Protein 3IC6 (pdb70)

Sequence (205 aa):
LKPALPDYLGNIRIILTRTSHPANIGSAARAKTGLHHRLTIVTPNLATPTENPPVFNPDDVQSFALPEESFILASGAADVLHNAEIVATLDEALADTTIACALTSRRRTAPLQTPRDLVPELLQAANRGEKVALVFGNETFGLSIEEVRACNRLTINGNPDYFSLNLAQAVQVVCYEIFSQTDSPTHLQQHAATHEQIKGLAHESV

Organism: Neisseria gonorrhoeae (strain ATCC 700825 / FA 1090) (NCBI:txid242231)

B-factor: mean 39.61, std 8.72, range [13.65, 74.05]

Structure (mmCIF, N/CA/C/O backbone):
data_3IC6
#
_entry.id   3IC6
#
_cell.length_a   73.123
_cell.length_b   73.123
_cell.length_c   193.315
_cell.angle_alpha   90.00
_cell.angle_beta   90.00
_cell.angle_gamma   120.00
#
_symmetry.space_group_name_H-M   'P 65 2 2'
#
loop_
_entity.id
_entity.type
_entity.pdbx_description
1 polymer 'Putative methylase fam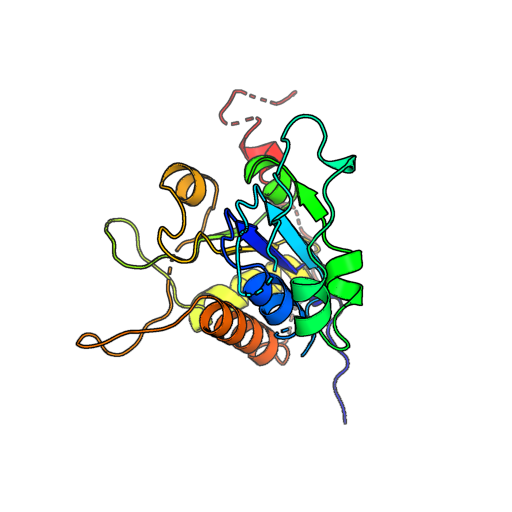ily protein'
2 water water
#
loop_
_atom_site.group_PDB
_atom_site.id
_atom_site.type_symbol
_atom_site.label_atom_id
_atom_site.label_alt_id
_atom_site.label_comp_id
_atom_site.label_asym_id
_atom_site.label_entity_id
_atom_site.label_seq_id
_atom_site.pdbx_PDB_ins_code
_atom_site.Cartn_x
_atom_site.Cartn_y
_atom_site.Cartn_z
_atom_site.occupancy
_atom_site.B_iso_or_equiv
_atom_site.auth_seq_id
_atom_site.auth_comp_id
_atom_site.auth_asym_id
_atom_site.auth_atom_id
_atom_site.pdbx_PDB_model_num
ATOM 1 N N . LEU A 1 7 ? 59.987 15.357 36.475 1.00 50.01 4 LEU A N 1
ATOM 2 C CA . LEU A 1 7 ? 59.852 16.850 36.502 1.00 49.93 4 LEU A CA 1
ATOM 3 C C . LEU A 1 7 ? 58.970 17.335 35.339 1.00 49.96 4 LEU A C 1
ATOM 4 O O . LEU A 1 7 ? 58.561 16.548 34.488 1.00 50.24 4 LEU A O 1
ATOM 9 N N . LYS A 1 8 ? 58.676 18.631 35.324 1.00 49.96 5 LYS A N 1
ATOM 10 C CA . LYS A 1 8 ? 57.713 19.236 34.393 1.00 49.87 5 LYS A CA 1
ATOM 11 C C . LYS A 1 8 ? 58.452 20.095 33.339 1.00 49.23 5 LYS A C 1
ATOM 12 O O . LYS A 1 8 ? 59.282 20.943 33.710 1.00 49.29 5 LYS A O 1
ATOM 18 N N . PRO A 1 9 ? 58.160 19.884 32.028 1.00 48.64 6 PRO A N 1
ATOM 19 C CA . PRO A 1 9 ? 58.912 20.624 30.982 1.00 47.86 6 PRO A CA 1
ATOM 20 C C . PRO A 1 9 ? 58.290 21.988 30.698 1.00 46.91 6 PRO A C 1
ATOM 21 O O . PRO A 1 9 ? 57.063 22.088 30.588 1.00 46.83 6 PRO A O 1
ATOM 25 N N . ALA A 1 10 ? 59.120 23.030 30.618 1.00 46.02 7 ALA A N 1
ATOM 26 C CA . ALA A 1 10 ? 58.654 24.361 30.211 1.00 45.34 7 ALA A CA 1
ATOM 27 C C . ALA A 1 10 ? 58.417 24.325 28.704 1.00 44.90 7 ALA A C 1
ATOM 28 O O . ALA A 1 10 ? 58.949 23.448 28.023 1.00 45.06 7 ALA A O 1
ATOM 30 N N . LEU A 1 11 ? 57.608 25.241 28.179 1.00 44.11 8 LEU A N 1
ATOM 31 C CA . LEU A 1 11 ? 57.513 25.402 26.725 1.00 43.54 8 LEU A CA 1
ATOM 32 C C . LEU A 1 11 ? 58.872 25.824 26.160 1.00 42.50 8 LEU A C 1
ATOM 33 O O . LEU A 1 11 ? 59.463 26.800 26.642 1.00 42.41 8 LEU A O 1
ATOM 38 N N . PRO A 1 12 ? 59.372 25.099 25.140 1.00 41.39 9 PRO A N 1
ATOM 39 C CA . PRO A 1 12 ? 60.589 25.559 24.452 1.00 40.66 9 PRO A CA 1
ATOM 40 C C . PRO A 1 12 ? 60.414 26.972 23.897 1.00 39.95 9 PRO A C 1
ATOM 41 O O . PRO A 1 12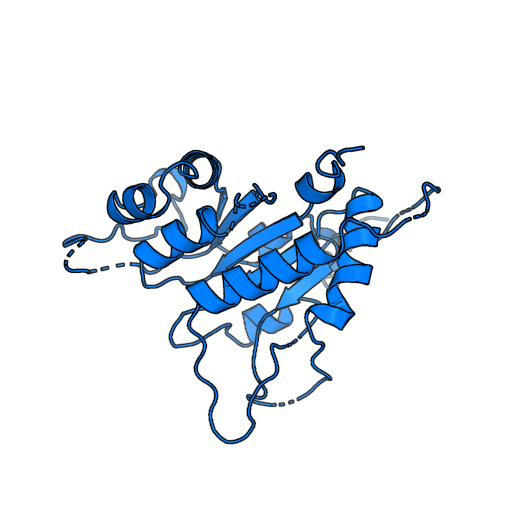 ? 59.348 27.310 23.381 1.00 39.75 9 PRO A O 1
ATOM 45 N N . ASP A 1 13 ? 61.438 27.806 24.022 1.00 39.65 10 ASP A N 1
ATOM 46 C CA . ASP A 1 13 ? 61.370 29.160 23.457 1.00 39.18 10 ASP A CA 1
ATOM 47 C C . ASP A 1 13 ? 61.183 29.119 21.943 1.00 37.59 10 ASP A C 1
ATOM 48 O O . ASP A 1 13 ? 60.484 29.967 21.390 1.00 37.46 10 ASP A O 1
ATOM 53 N N . TYR A 1 14 ? 61.781 28.129 21.277 1.00 35.78 11 TYR A N 1
ATOM 54 C CA . TYR A 1 14 ? 61.696 28.053 19.827 1.00 34.59 11 TYR A CA 1
ATOM 55 C C . TYR A 1 14 ? 60.254 28.108 19.260 1.00 33.98 11 TYR A C 1
ATOM 56 O O . TYR A 1 14 ? 60.055 28.471 18.087 1.00 34.32 11 TYR A O 1
ATOM 65 N N . LEU A 1 15 ? 59.265 27.762 20.087 1.00 32.72 12 LEU A N 1
ATOM 66 C CA . LEU A 1 15 ? 57.863 27.851 19.689 1.00 31.86 12 LEU A CA 1
ATOM 67 C C . LEU A 1 15 ? 57.463 29.256 19.291 1.00 31.61 12 LEU A C 1
ATOM 68 O O . LEU A 1 15 ? 56.583 29.425 18.450 1.00 30.94 12 LEU A O 1
ATOM 73 N N . GLY A 1 16 ? 58.128 30.249 19.888 1.00 31.27 13 GLY A N 1
ATOM 74 C CA . GLY A 1 16 ? 57.915 31.661 19.558 1.00 30.76 13 GLY A CA 1
ATOM 75 C C . GLY A 1 16 ? 58.256 32.015 18.124 1.00 30.47 13 GLY A C 1
ATOM 76 O O . GLY A 1 16 ? 57.880 33.072 17.633 1.00 30.45 13 GLY A O 1
ATOM 77 N N . ASN A 1 17 ? 58.957 31.113 17.449 1.00 30.77 14 ASN A N 1
ATOM 78 C CA . ASN A 1 17 ? 59.346 31.304 16.059 1.00 30.98 14 ASN A CA 1
ATOM 79 C C . ASN A 1 17 ? 58.443 30.578 15.070 1.00 31.06 14 ASN A C 1
ATOM 80 O O . ASN A 1 17 ? 58.730 30.542 13.869 1.00 31.26 14 ASN A O 1
ATOM 85 N N . ILE A 1 18 ? 57.380 29.962 15.552 1.00 31.02 15 ILE A N 1
ATOM 86 C CA . ILE A 1 18 ? 56.509 29.273 14.626 1.00 31.62 15 ILE A CA 1
ATOM 87 C C . ILE A 1 18 ? 55.319 30.153 14.373 1.00 31.71 15 ILE A C 1
ATOM 88 O O . ILE A 1 18 ? 54.753 30.667 15.308 1.00 32.64 15 ILE A O 1
ATOM 93 N N . ARG A 1 19 ? 54.971 30.358 13.106 1.00 32.13 16 ARG A N 1
ATOM 94 C CA . ARG A 1 19 ? 53.808 31.168 12.746 1.00 32.85 16 ARG A CA 1
ATOM 95 C C . ARG A 1 19 ? 52.692 30.341 12.149 1.00 31.52 16 ARG A C 1
ATOM 96 O O . ARG A 1 19 ? 52.918 29.457 11.310 1.00 31.13 16 ARG A O 1
ATOM 104 N N . ILE A 1 20 ? 51.480 30.642 12.583 1.00 30.84 17 ILE A N 1
ATOM 105 C CA . ILE A 1 20 ? 50.308 30.101 11.929 1.00 30.03 17 ILE A CA 1
ATOM 106 C C . ILE A 1 20 ? 49.719 31.183 11.059 1.00 29.95 17 ILE A C 1
ATOM 107 O O . ILE A 1 20 ? 49.488 32.314 11.520 1.00 30.02 17 ILE A O 1
ATOM 112 N N . ILE A 1 21 ? 49.531 30.841 9.788 1.00 29.01 18 ILE A N 1
ATOM 113 C CA . ILE A 1 21 ? 49.050 31.786 8.798 1.00 28.65 18 ILE A CA 1
ATOM 114 C C . ILE A 1 21 ? 47.746 31.328 8.174 1.00 29.05 18 ILE A C 1
ATOM 115 O O . ILE A 1 21 ? 47.675 30.241 7.556 1.00 29.15 18 ILE A O 1
ATOM 120 N N . LEU A 1 22 ? 46.725 32.172 8.335 1.00 29.06 19 LEU A N 1
ATOM 121 C CA . LEU A 1 22 ? 45.395 31.893 7.824 1.00 29.40 19 LEU A CA 1
ATOM 122 C C . LEU A 1 22 ? 45.078 32.863 6.703 1.00 30.90 19 LEU A C 1
ATOM 123 O O . LEU A 1 22 ? 45.153 34.107 6.864 1.00 31.53 19 LEU A O 1
ATOM 128 N N . THR A 1 23 ? 44.668 32.285 5.586 1.00 31.21 20 THR A N 1
ATOM 129 C CA . THR A 1 23 ? 44.618 32.960 4.315 1.00 32.01 20 THR A CA 1
ATOM 130 C C . THR A 1 23 ? 43.211 32.875 3.749 1.00 32.50 20 THR A C 1
ATOM 131 O O . THR A 1 23 ? 42.638 31.773 3.657 1.00 32.41 20 THR A O 1
ATOM 135 N N . ARG A 1 24 ? 42.664 34.033 3.362 1.00 32.59 21 ARG A N 1
ATOM 136 C CA . ARG A 1 24 ? 41.343 34.114 2.715 1.00 33.20 21 ARG A CA 1
ATOM 137 C C . ARG A 1 24 ? 40.234 33.410 3.530 1.00 33.32 21 ARG A C 1
ATOM 138 O O . ARG A 1 24 ? 39.393 32.672 2.982 1.00 32.85 21 ARG A O 1
ATOM 146 N N . THR A 1 25 ? 40.245 33.649 4.838 1.00 33.38 22 THR A N 1
ATOM 147 C CA . THR A 1 25 ? 39.272 33.038 5.735 1.00 34.27 22 THR A CA 1
ATOM 148 C C . THR A 1 25 ? 37.864 33.620 5.561 1.00 34.47 22 THR A C 1
ATOM 149 O O . THR A 1 25 ? 37.693 34.843 5.558 1.00 34.31 22 THR A O 1
ATOM 153 N N . SER A 1 26 ? 36.874 32.731 5.441 1.00 34.54 23 SER A N 1
ATOM 154 C CA . SER A 1 26 ? 35.475 33.119 5.303 1.00 34.75 23 SER A CA 1
ATOM 155 C C . SER A 1 26 ? 34.837 33.285 6.657 1.00 35.19 23 SER A C 1
ATOM 156 O O . SER A 1 26 ? 34.207 34.298 6.902 1.00 36.33 23 SER A O 1
ATOM 159 N N . HIS A 1 27 ? 35.015 32.311 7.547 1.00 35.46 24 HIS A N 1
ATOM 160 C CA . HIS A 1 27 ? 34.282 32.282 8.812 1.00 35.23 24 HIS A CA 1
ATOM 161 C C . HIS A 1 27 ? 35.026 32.894 9.984 1.00 35.35 24 HIS A C 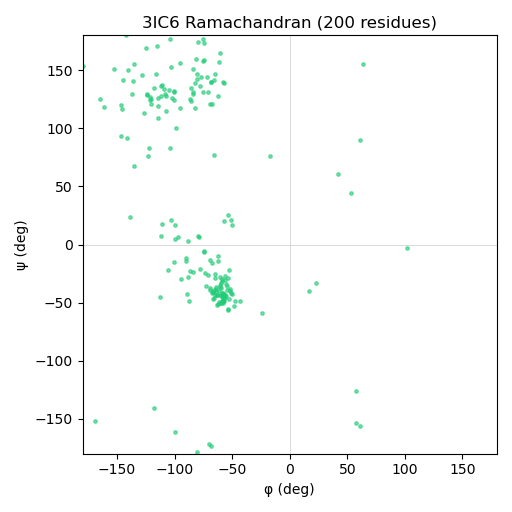1
ATOM 162 O O . HIS A 1 27 ? 36.082 32.395 10.374 1.00 35.80 24 HIS A O 1
ATOM 169 N N . PRO A 1 28 ? 34.472 33.973 10.563 1.00 35.28 25 PRO A N 1
ATOM 170 C CA . PRO A 1 28 ? 35.058 34.660 11.721 1.00 34.97 25 PRO A CA 1
ATOM 171 C C . PRO A 1 28 ? 35.299 33.684 12.879 1.00 35.20 25 PRO A C 1
ATOM 172 O O . PRO A 1 28 ? 36.286 33.837 13.612 1.00 35.63 25 PRO A O 1
ATOM 176 N N . ALA A 1 29 ? 34.402 32.705 13.041 1.00 34.49 26 ALA A N 1
ATOM 177 C CA . ALA A 1 29 ? 34.526 31.697 14.099 1.00 34.30 26 ALA A CA 1
ATOM 178 C C . ALA A 1 29 ? 35.843 30.935 13.989 1.00 33.59 26 ALA A C 1
ATOM 179 O O . ALA A 1 29 ? 36.519 30.707 14.973 1.00 33.64 26 ALA A O 1
ATOM 181 N N . ASN A 1 30 ? 36.211 30.589 12.769 1.00 33.21 27 ASN A N 1
ATOM 182 C CA . ASN A 1 30 ? 37.429 29.860 12.515 1.00 32.89 27 ASN A CA 1
ATOM 183 C C . ASN A 1 30 ? 38.686 30.547 12.974 1.00 32.92 27 ASN A C 1
ATOM 184 O O . ASN A 1 30 ? 39.622 29.902 13.385 1.00 33.31 27 ASN A O 1
ATOM 189 N N . ILE A 1 31 ? 38.704 31.864 12.918 1.00 33.21 28 ILE A N 1
ATOM 190 C CA . ILE A 1 31 ? 39.835 32.619 13.417 1.00 33.06 28 ILE A CA 1
ATOM 191 C C . ILE A 1 31 ? 39.933 32.425 14.935 1.00 33.00 28 ILE A C 1
ATOM 192 O O . ILE A 1 31 ? 41.027 32.187 15.475 1.00 33.02 28 ILE A O 1
ATOM 197 N N . GLY A 1 32 ? 38.787 32.535 15.609 1.00 32.36 29 GLY A N 1
ATOM 198 C CA . GLY A 1 32 ? 38.693 32.294 17.039 1.00 32.51 29 GLY A CA 1
ATOM 199 C C . GLY A 1 32 ? 39.139 30.893 17.425 1.00 32.61 29 GLY A C 1
ATOM 200 O O . GLY A 1 32 ? 39.948 30.729 18.330 1.00 32.99 29 GLY A O 1
ATOM 201 N N . SER A 1 33 ? 38.629 29.886 16.720 1.00 32.45 30 SER A N 1
ATOM 202 C CA . SER A 1 33 ? 39.014 28.503 16.961 1.00 32.28 30 SER A CA 1
ATOM 203 C C . SER A 1 33 ? 40.513 28.318 16.819 1.00 32.30 30 SER A C 1
ATOM 204 O O . SER A 1 33 ? 41.136 27.643 17.656 1.00 32.70 30 SER A O 1
ATOM 207 N N . ALA A 1 34 ? 41.075 28.901 15.763 1.00 31.43 31 ALA A N 1
ATOM 208 C CA . ALA A 1 34 ? 42.495 28.798 15.491 1.00 31.66 31 ALA A CA 1
ATOM 209 C C . ALA A 1 34 ? 43.335 29.321 16.660 1.00 32.08 31 ALA A C 1
ATOM 210 O O . ALA A 1 34 ? 44.254 28.635 17.114 1.00 32.21 31 ALA A O 1
ATOM 212 N N . ALA A 1 35 ? 43.028 30.528 17.139 1.00 31.84 32 ALA A N 1
ATOM 213 C CA . ALA A 1 35 ? 43.684 31.062 18.335 1.00 31.83 32 ALA A CA 1
ATOM 214 C C . ALA A 1 35 ? 43.595 30.089 19.523 1.00 31.77 32 ALA A C 1
ATOM 215 O O . ALA A 1 35 ? 44.597 29.814 20.193 1.00 31.82 32 ALA A O 1
ATOM 217 N N . ARG A 1 36 ? 42.397 29.560 19.765 1.00 31.76 33 ARG A N 1
ATOM 218 C CA . ARG A 1 36 ? 42.145 28.624 20.886 1.00 31.98 33 ARG A CA 1
ATOM 219 C C . ARG A 1 36 ? 42.997 27.338 20.734 1.00 31.04 33 ARG A C 1
ATOM 220 O O . ARG A 1 36 ? 43.718 26.940 21.657 1.00 30.43 33 ARG A O 1
ATOM 228 N N . ALA A 1 37 ? 42.952 26.743 19.537 1.00 30.22 34 ALA A N 1
ATOM 229 C CA . ALA A 1 37 ? 43.784 25.590 19.202 1.00 29.74 34 ALA A CA 1
ATOM 230 C C . ALA A 1 37 ? 45.282 25.892 19.373 1.00 29.62 34 ALA A C 1
ATOM 231 O O . ALA A 1 37 ? 46.028 25.076 19.914 1.00 29.14 34 ALA A O 1
ATOM 241 N N . LYS A 1 39 ? 46.940 28.348 21.221 1.00 30.04 36 LYS A N 1
ATOM 242 C CA . LYS A 1 39 ? 47.448 28.670 22.552 1.00 29.64 36 LYS A CA 1
ATOM 243 C C . LYS A 1 39 ? 47.549 27.416 23.429 1.00 29.33 36 LYS A C 1
ATOM 244 O O . LYS A 1 39 ? 48.523 27.236 24.172 1.00 29.54 36 LYS A O 1
ATOM 250 N N . THR A 1 40 ? 46.538 26.558 23.310 1.00 28.36 37 THR A N 1
ATOM 251 C CA . THR A 1 40 ? 46.489 25.268 23.958 1.00 27.80 37 THR A CA 1
ATOM 252 C C . THR A 1 40 ? 47.725 24.429 23.648 1.00 27.65 37 THR A C 1
ATOM 253 O O . THR A 1 40 ? 48.105 23.552 24.429 1.00 27.39 37 THR A O 1
ATOM 265 N N . GLY A 1 42 ? 50.598 25.834 22.845 1.00 29.09 39 GLY A N 1
ATOM 266 C CA . GLY A 1 42 ? 51.734 26.704 23.098 1.00 30.86 39 GLY A CA 1
ATOM 267 C C . GLY A 1 42 ? 52.248 27.559 21.951 1.00 31.90 39 GLY A C 1
ATOM 268 O O . GLY A 1 42 ? 53.402 27.985 21.962 1.00 32.89 39 GLY A O 1
ATOM 269 N N . LEU A 1 43 ? 51.399 27.841 20.969 1.00 32.93 40 LEU A N 1
ATOM 270 C CA . LEU A 1 43 ? 51.778 28.725 19.854 1.00 32.90 40 LEU A CA 1
ATOM 271 C C . LEU A 1 43 ? 51.025 30.042 20.022 1.00 33.56 40 LEU A C 1
ATOM 272 O O . LEU A 1 43 ? 49.833 30.032 20.355 1.00 34.07 40 LEU A O 1
ATOM 277 N N A HIS A 1 44 ? 51.726 31.157 19.806 0.50 33.81 41 HIS A N 1
ATOM 278 N N B HIS A 1 44 ? 51.698 31.170 19.808 0.50 33.62 41 HIS A N 1
ATOM 279 C CA A HIS A 1 44 ? 51.166 32.489 20.026 0.50 33.93 41 HIS A CA 1
ATOM 280 C CA B HIS A 1 44 ? 51.063 32.469 20.020 0.50 33.59 4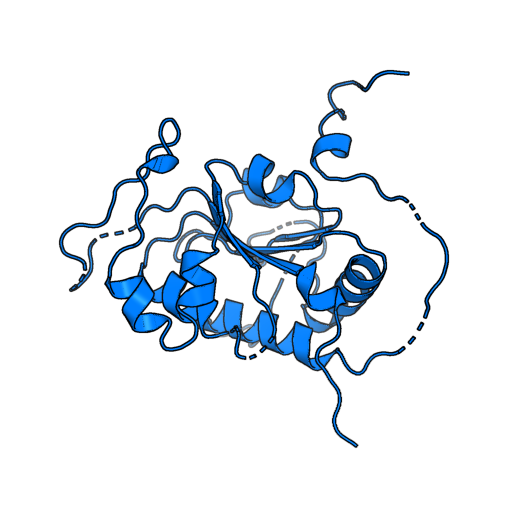1 HIS A CA 1
ATOM 281 C C A HIS A 1 44 ? 51.168 33.426 18.817 0.50 33.95 41 HIS A C 1
ATOM 282 C C B HIS A 1 44 ? 51.094 33.402 18.793 0.50 33.74 41 HIS A C 1
ATOM 283 O O A HIS A 1 44 ? 50.649 34.540 18.902 0.50 34.25 41 HIS A O 1
ATOM 284 O O B HIS A 1 44 ? 50.529 34.494 18.845 0.50 34.04 41 HIS A O 1
ATOM 297 N N . ARG A 1 45 ? 51.732 32.988 17.696 1.00 33.87 42 ARG A N 1
ATOM 298 C CA . ARG A 1 45 ? 51.936 33.903 16.546 1.00 33.75 42 ARG A CA 1
ATOM 299 C C . ARG A 1 45 ? 51.039 33.641 15.348 1.00 33.37 42 ARG A C 1
ATOM 300 O O . ARG A 1 45 ? 51.255 32.711 14.554 1.00 33.50 42 ARG A O 1
ATOM 308 N N . LEU A 1 46 ? 50.024 34.479 15.229 1.00 32.59 43 LEU A N 1
ATOM 309 C CA . LEU A 1 46 ? 49.050 34.342 14.167 1.00 31.80 43 LEU A CA 1
ATOM 310 C C . LEU A 1 46 ? 49.140 35.498 13.158 1.00 31.44 43 LEU A C 1
ATOM 311 O O . LEU A 1 46 ? 49.302 36.669 13.530 1.00 31.19 43 LEU A O 1
ATOM 316 N N . THR A 1 47 ? 49.073 35.147 11.882 1.00 31.28 44 THR A N 1
ATOM 317 C CA . THR A 1 47 ? 48.984 36.123 10.817 1.00 31.35 44 THR A CA 1
ATOM 318 C C . THR A 1 47 ? 47.748 35.807 10.023 1.00 31.88 44 THR A C 1
ATOM 319 O O . THR A 1 47 ? 47.518 34.649 9.618 1.00 31.27 44 THR A O 1
ATOM 323 N N . ILE A 1 48 ? 46.948 36.853 9.831 1.00 32.92 45 ILE A N 1
ATOM 324 C CA . ILE A 1 48 ? 45.781 36.806 8.959 1.00 33.64 45 ILE A CA 1
ATOM 325 C C . ILE A 1 48 ? 46.084 37.602 7.703 1.00 34.19 45 ILE A C 1
ATOM 326 O O . ILE A 1 48 ? 46.506 38.761 7.767 1.00 33.94 45 ILE A O 1
ATOM 331 N N . VAL A 1 49 ? 45.863 36.940 6.575 1.00 34.57 46 VAL A N 1
ATOM 332 C CA . VAL A 1 49 ? 46.185 37.431 5.263 1.00 35.14 46 VAL A CA 1
ATOM 333 C C . VAL A 1 49 ? 44.909 37.484 4.438 1.00 35.83 46 VAL A C 1
ATOM 334 O O . VAL A 1 49 ? 44.228 36.471 4.289 1.00 35.78 46 VAL A O 1
ATOM 338 N N . THR A 1 50 ? 44.599 38.667 3.900 1.00 37.05 47 THR A N 1
ATOM 339 C CA . THR A 1 50 ? 43.432 38.886 3.021 1.00 37.97 47 THR A CA 1
ATOM 340 C C . THR A 1 50 ? 42.168 38.181 3.486 1.00 37.51 47 THR A C 1
ATOM 341 O O . THR A 1 50 ? 41.638 37.333 2.761 1.00 37.81 47 THR A O 1
ATOM 345 N N . PRO A 1 51 ? 41.680 38.516 4.688 1.00 37.20 48 PRO A N 1
ATOM 346 C CA . PRO A 1 51 ? 40.437 37.860 5.082 1.00 37.65 48 PRO A CA 1
ATOM 347 C C . PRO A 1 51 ? 39.269 38.331 4.210 1.00 37.96 48 PRO A C 1
ATOM 348 O O . PRO A 1 51 ? 39.219 39.507 3.838 1.00 38.40 48 PRO A O 1
ATOM 352 N N . ASN A 1 52 ? 38.395 37.403 3.826 1.00 37.99 49 ASN A N 1
ATOM 353 C CA . ASN A 1 52 ? 37.111 37.737 3.195 1.00 38.27 49 ASN A CA 1
ATOM 354 C C . ASN A 1 52 ? 35.967 37.120 4.013 1.00 37.78 49 ASN A C 1
ATOM 355 O O . ASN A 1 52 ? 35.380 36.086 3.654 1.00 37.25 49 ASN A O 1
ATOM 360 N N . LEU A 1 53 ? 35.689 37.777 5.136 1.00 37.24 50 LEU A N 1
ATOM 361 C CA . LEU A 1 53 ? 34.728 37.308 6.120 1.00 37.21 50 LEU A CA 1
ATOM 362 C C . LEU A 1 53 ? 33.296 37.357 5.606 1.00 37.77 50 LEU A C 1
ATOM 363 O O . LEU A 1 53 ? 32.817 38.403 5.171 1.00 37.71 50 LEU A O 1
ATOM 376 N N . ALA A 1 55 ? 29.120 36.968 6.140 1.00 37.68 52 ALA A N 1
ATOM 377 C CA . ALA A 1 55 ? 28.127 37.312 7.157 1.00 37.34 52 ALA A CA 1
ATOM 378 C C . ALA A 1 55 ? 27.618 36.030 7.841 1.00 37.18 52 ALA A C 1
ATOM 379 O O . ALA A 1 55 ? 27.331 35.038 7.172 1.00 37.14 52 ALA A O 1
ATOM 381 N N . THR A 1 56 ? 27.543 36.046 9.168 1.00 37.02 53 THR A N 1
ATOM 382 C CA . THR A 1 56 ? 27.069 34.889 9.937 1.00 37.29 53 THR A CA 1
ATOM 383 C C . THR A 1 56 ? 25.900 35.303 10.836 1.00 37.53 53 THR A C 1
ATOM 384 O O . THR A 1 56 ? 25.633 36.500 10.980 1.00 37.80 53 THR A O 1
ATOM 388 N N . PRO A 1 57 ? 25.199 34.328 11.440 1.00 37.66 54 PRO A N 1
ATOM 389 C CA . PRO A 1 57 ? 24.204 34.645 12.476 1.00 38.09 54 PRO A CA 1
ATOM 390 C C . PRO A 1 57 ? 24.719 35.560 13.593 1.00 38.97 54 PRO A C 1
ATOM 391 O O . PRO A 1 57 ? 23.937 36.306 14.174 1.00 39.60 54 PRO A O 1
ATOM 403 N N . THR A 1 59 ? 27.540 37.571 13.058 1.00 41.96 56 THR A N 1
ATOM 404 C CA . THR A 1 59 ? 28.201 38.703 12.393 1.00 42.45 56 THR A CA 1
ATOM 405 C C . THR A 1 59 ? 27.397 39.130 11.167 1.00 42.70 56 THR A C 1
ATOM 406 O O . THR A 1 59 ? 27.757 38.817 10.020 1.00 42.74 56 THR A O 1
ATOM 410 N N . GLU A 1 60 ? 26.296 39.834 11.431 1.00 43.15 57 GLU A N 1
ATOM 411 C CA . GLU A 1 60 ? 25.450 40.418 10.386 1.00 43.16 57 GLU A CA 1
ATOM 412 C C . GLU A 1 60 ? 26.266 41.257 9.384 1.00 43.15 57 GLU A C 1
ATOM 413 O O . GLU A 1 60 ? 26.025 41.187 8.168 1.00 42.84 57 GLU A O 1
ATOM 415 N N . ASN A 1 61 ? 27.243 42.010 9.906 1.00 43.12 58 ASN A N 1
ATOM 416 C CA . ASN A 1 61 ? 28.099 42.912 9.111 1.00 43.26 58 ASN A CA 1
ATOM 417 C C . ASN A 1 61 ? 29.588 42.625 9.208 1.00 42.89 58 ASN A C 1
ATOM 418 O O . ASN A 1 61 ? 30.304 43.272 9.979 1.00 42.87 58 ASN A O 1
ATOM 423 N N . PRO A 1 62 ? 30.062 41.660 8.417 1.00 42.59 59 PRO A N 1
ATOM 424 C CA . PRO A 1 62 ? 31.480 41.342 8.399 1.00 42.54 59 PRO A CA 1
ATOM 425 C C . PRO A 1 62 ? 32.306 42.578 8.030 1.00 42.73 59 PRO A C 1
ATOM 426 O O . PRO A 1 62 ? 31.883 43.352 7.165 1.00 43.11 59 PRO A O 1
ATOM 430 N N . PRO A 1 63 ? 33.464 42.786 8.685 1.00 42.62 60 PRO A N 1
ATOM 431 C CA . PRO A 1 63 ? 34.342 43.856 8.211 1.00 42.43 60 PRO A CA 1
ATOM 432 C C . PRO A 1 63 ? 34.849 43.513 6.810 1.00 42.53 60 PRO A C 1
ATOM 433 O O . PRO A 1 63 ? 35.026 42.330 6.488 1.00 42.57 60 PRO A O 1
ATOM 437 N N . VAL A 1 64 ? 35.043 44.532 5.979 1.00 42.46 61 VAL A N 1
ATOM 438 C CA . VAL A 1 64 ? 35.538 44.349 4.612 1.00 42.39 61 VAL A CA 1
ATOM 439 C C . VAL A 1 64 ? 37.021 44.687 4.646 1.00 42.25 61 VAL A C 1
ATOM 440 O O . VAL A 1 64 ? 37.417 45.705 5.230 1.00 42.26 61 VAL A O 1
ATOM 444 N N . PHE A 1 65 ? 37.840 43.824 4.052 1.00 41.68 62 PHE A N 1
ATOM 445 C CA . PHE A 1 65 ? 39.274 44.012 4.110 1.00 41.46 62 PHE A CA 1
ATOM 446 C C . PHE A 1 65 ? 39.753 44.973 3.024 1.00 41.71 62 PHE A C 1
ATOM 447 O O . PHE A 1 65 ? 39.436 44.798 1.850 1.00 41.57 62 PHE A O 1
ATOM 455 N N . ASN A 1 66 ? 40.530 45.977 3.424 1.00 42.14 63 ASN A N 1
ATOM 456 C CA . ASN A 1 66 ? 41.105 46.953 2.486 1.00 42.79 63 ASN A CA 1
ATOM 457 C C . ASN A 1 66 ? 42.650 46.882 2.413 1.00 43.41 63 ASN A C 1
ATOM 458 O O . ASN A 1 66 ? 43.340 47.287 3.369 1.00 43.09 63 ASN A O 1
ATOM 463 N N . PRO A 1 67 ? 43.191 46.368 1.272 1.00 44.15 64 PRO A N 1
ATOM 464 C CA . PRO A 1 67 ? 44.640 46.194 1.088 1.00 44.83 64 PRO A CA 1
ATOM 465 C C . PRO A 1 67 ? 45.418 47.487 1.281 1.00 45.52 64 PRO A C 1
ATOM 466 O O . PRO A 1 67 ? 46.575 47.437 1.676 1.00 45.65 64 PRO A O 1
ATOM 470 N N . ASP A 1 68 ? 44.779 48.627 1.026 1.00 46.49 65 ASP A N 1
ATOM 471 C CA . ASP A 1 68 ? 45.450 49.930 1.122 1.00 47.64 65 ASP A CA 1
ATOM 472 C C . ASP A 1 68 ? 45.434 50.539 2.517 1.00 47.98 65 ASP A C 1
ATOM 473 O O . ASP A 1 68 ? 46.271 51.385 2.838 1.00 48.04 65 ASP A O 1
ATOM 478 N N . ASP A 1 69 ? 44.479 50.111 3.334 1.00 48.47 66 ASP A N 1
ATOM 479 C CA . ASP A 1 69 ? 44.331 50.625 4.689 1.00 48.92 66 ASP A CA 1
ATOM 480 C C . ASP A 1 69 ? 44.086 49.476 5.679 1.00 48.93 66 ASP A C 1
ATOM 481 O O . ASP A 1 69 ? 43.001 49.343 6.272 1.00 48.97 66 ASP A O 1
ATOM 486 N N . VAL A 1 70 ? 45.116 48.649 5.846 1.00 48.82 67 VAL A N 1
ATOM 487 C CA . VAL A 1 70 ? 45.095 47.528 6.786 1.00 48.43 67 VAL A CA 1
ATOM 488 C C . VAL A 1 70 ? 44.836 47.984 8.227 1.00 48.33 67 VAL A C 1
ATOM 489 O O . VAL A 1 70 ? 44.219 47.256 9.004 1.00 48.92 67 VAL A O 1
ATOM 493 N N . GLN A 1 71 ? 45.292 49.191 8.561 1.00 47.93 68 GLN A N 1
ATOM 494 C CA . GLN A 1 71 ? 45.148 49.775 9.896 1.00 47.45 68 GLN A CA 1
ATOM 495 C C . GLN A 1 71 ? 43.700 49.787 10.401 1.00 47.12 68 GLN A C 1
ATOM 496 O O . GLN A 1 71 ? 43.471 49.737 11.607 1.00 47.00 68 GLN A O 1
ATOM 498 N N . SER A 1 72 ? 42.738 49.853 9.478 1.00 46.76 69 SER A N 1
ATOM 499 C CA . SER A 1 72 ? 41.305 49.945 9.813 1.00 46.47 69 SER A CA 1
ATOM 500 C C . SER A 1 72 ? 40.695 48.614 10.220 1.00 46.23 69 SER A C 1
ATOM 501 O O . SER A 1 72 ? 39.646 48.573 10.859 1.00 46.42 69 SER A O 1
ATOM 504 N N . PHE A 1 73 ? 41.336 47.524 9.832 1.00 45.75 70 PHE A N 1
ATOM 505 C CA . PHE A 1 73 ? 40.713 46.226 9.981 1.00 45.30 70 PHE A CA 1
ATOM 506 C C . PHE A 1 73 ? 40.577 45.767 11.433 1.00 44.72 70 PHE A C 1
ATOM 507 O O . PHE A 1 73 ? 41.557 45.662 12.164 1.00 44.59 70 PHE A O 1
ATOM 515 N N . ALA A 1 74 ? 39.334 45.528 11.836 1.00 44.11 71 ALA A N 1
ATOM 516 C CA . ALA A 1 74 ? 39.021 45.017 13.155 1.00 43.14 71 ALA A CA 1
ATOM 517 C C . ALA A 1 74 ? 38.269 43.705 12.961 1.00 42.76 71 ALA A C 1
ATOM 518 O O . ALA A 1 74 ? 37.282 43.645 12.210 1.00 42.47 71 ALA A O 1
ATOM 520 N N . LEU A 1 75 ? 38.767 42.653 13.609 1.00 42.30 72 LEU A N 1
ATOM 521 C CA . LEU A 1 75 ? 38.113 41.343 13.624 1.00 41.66 72 LEU A CA 1
ATOM 522 C C . LEU A 1 75 ? 36.782 41.422 14.356 1.00 41.78 72 LEU A C 1
ATOM 523 O O . LEU A 1 75 ? 36.685 42.121 15.363 1.00 42.12 72 LEU A O 1
ATOM 528 N N . PRO A 1 76 ? 35.748 40.709 13.865 1.00 41.70 73 PRO A N 1
ATOM 529 C CA . PRO A 1 76 ? 34.418 40.763 14.481 1.00 41.88 73 PRO A CA 1
ATOM 530 C C . PRO A 1 76 ? 34.428 40.276 15.918 1.00 42.29 73 PRO A C 1
ATOM 531 O O . PRO A 1 76 ? 35.309 39.504 16.311 1.00 42.24 73 PRO A O 1
ATOM 535 N N . GLU A 1 77 ? 33.439 40.714 16.686 1.00 42.68 74 GLU A N 1
ATOM 536 C CA . GLU A 1 77 ? 33.269 40.243 18.051 1.00 43.44 74 GLU A CA 1
ATOM 537 C C . GLU A 1 77 ? 33.247 38.710 18.102 1.00 42.88 74 GLU A C 1
ATOM 538 O O . GLU A 1 77 ? 33.822 38.108 19.009 1.00 43.19 74 GLU A O 1
ATOM 544 N N . GLU A 1 78 ? 32.619 38.098 17.097 1.00 41.88 75 GLU A N 1
ATOM 545 C CA . GLU A 1 78 ? 32.457 36.656 17.020 1.00 40.85 75 GLU A CA 1
ATOM 546 C C . GLU A 1 78 ? 33.779 35.927 17.126 1.00 40.06 75 GLU A C 1
ATOM 547 O O . GLU A 1 78 ? 33.863 34.876 17.755 1.00 39.75 75 GLU A O 1
ATOM 553 N N . SER A 1 79 ? 34.805 36.481 16.492 1.00 39.52 76 SER A N 1
ATOM 554 C CA . SER A 1 79 ? 36.130 35.876 16.526 1.00 38.55 76 SER A CA 1
ATOM 555 C C . SER A 1 79 ? 36.655 35.860 17.945 1.00 38.25 76 SER A C 1
ATOM 556 O O . SER A 1 79 ? 37.036 34.797 18.453 1.00 38.08 76 SER A O 1
ATOM 559 N N . PHE A 1 80 ? 36.628 37.034 18.578 1.00 37.63 77 PHE A N 1
ATOM 560 C CA . PHE A 1 80 ? 37.018 37.210 19.968 1.00 37.73 77 PHE A CA 1
ATOM 561 C C . PHE A 1 80 ? 36.265 36.312 20.939 1.00 37.70 77 PHE A C 1
ATOM 562 O O . PHE A 1 80 ? 36.866 35.699 21.821 1.00 37.12 77 PHE A O 1
ATOM 570 N N . ILE A 1 81 ? 34.954 36.218 20.747 1.00 38.11 78 ILE A N 1
ATOM 571 C CA . ILE A 1 81 ? 34.138 35.295 21.511 1.00 38.63 78 ILE A CA 1
ATOM 572 C C . ILE A 1 81 ? 34.724 33.884 21.391 1.00 38.86 78 ILE A C 1
ATOM 573 O O . ILE A 1 81 ? 35.035 33.245 22.400 1.00 39.43 78 ILE A O 1
ATOM 578 N N . LEU A 1 82 ? 34.884 33.396 20.167 1.00 38.32 79 LEU A N 1
ATOM 579 C CA . LEU A 1 82 ? 35.335 32.028 20.003 1.00 38.15 79 LEU A CA 1
ATOM 580 C C . LEU A 1 82 ? 36.778 31.763 20.465 1.00 38.20 79 LEU A C 1
ATOM 581 O O . LEU A 1 82 ? 37.151 30.617 20.693 1.00 37.87 79 LEU A O 1
ATOM 586 N N . ALA A 1 83 ? 37.565 32.817 20.645 1.00 38.37 80 ALA A N 1
ATOM 587 C CA . ALA A 1 83 ? 38.931 32.645 21.095 1.00 38.83 80 ALA A CA 1
ATOM 588 C C . ALA A 1 83 ? 39.017 32.273 22.576 1.00 39.52 80 ALA A C 1
ATOM 589 O O . ALA A 1 83 ? 40.008 31.654 22.983 1.00 39.39 80 ALA A O 1
ATOM 591 N N . SER A 1 84 ? 37.989 32.634 23.364 1.00 40.27 81 SER A N 1
ATOM 592 C CA . SER A 1 84 ? 37.988 32.473 24.844 1.00 40.88 81 SER A CA 1
ATOM 593 C C . SER A 1 84 ? 39.146 33.200 25.531 1.00 41.10 81 SER A C 1
ATOM 594 O O . SER A 1 84 ? 39.357 34.398 25.323 1.00 41.34 81 SER A O 1
ATOM 597 N N . GLY A 1 85 ? 39.904 32.448 26.332 1.00 41.10 82 GLY A N 1
ATOM 598 C CA . GLY A 1 85 ? 41.100 32.955 26.988 1.00 41.14 82 GLY A CA 1
ATOM 599 C C . GLY A 1 85 ? 42.310 33.015 26.071 1.00 41.35 82 GLY A C 1
ATOM 600 O O . GLY A 1 85 ? 43.414 33.307 26.523 1.00 41.04 82 GLY A O 1
ATOM 601 N N . ALA A 1 86 ? 42.104 32.733 24.787 1.00 41.57 83 ALA A N 1
ATOM 602 C CA . ALA A 1 86 ? 43.141 32.952 23.784 1.00 42.35 83 ALA A CA 1
ATOM 603 C C . ALA A 1 86 ? 42.933 34.255 23.011 1.00 42.95 83 ALA A C 1
ATOM 604 O O . ALA A 1 86 ? 43.519 34.442 21.960 1.00 42.69 83 ALA A O 1
ATOM 606 N N . ALA A 1 87 ? 42.108 35.161 23.538 1.00 44.53 84 ALA A N 1
ATOM 607 C CA . ALA A 1 87 ? 41.819 36.426 22.839 1.00 45.65 84 ALA A CA 1
ATOM 608 C C . ALA A 1 87 ? 43.091 37.259 22.620 1.00 46.71 84 ALA A C 1
ATOM 609 O O . ALA A 1 87 ? 43.256 37.891 21.570 1.00 47.43 84 ALA A O 1
ATOM 611 N N . ASP A 1 88 ? 44.005 37.226 23.585 1.00 47.97 85 ASP A N 1
ATOM 612 C CA . ASP A 1 88 ? 45.314 37.866 23.420 1.00 49.29 85 ASP A CA 1
ATOM 613 C C . ASP A 1 88 ? 45.968 37.522 22.078 1.00 49.53 85 ASP A C 1
ATOM 614 O O . ASP A 1 88 ? 46.412 38.424 21.362 1.00 50.10 85 ASP A O 1
ATOM 619 N N . VAL A 1 89 ? 45.995 36.236 21.724 1.00 49.44 86 VAL A N 1
ATOM 620 C CA . VAL A 1 89 ? 46.541 35.799 20.436 1.00 49.39 86 VAL A CA 1
ATOM 621 C C . VAL A 1 89 ? 45.953 36.588 19.242 1.00 49.63 86 VAL A C 1
ATOM 622 O O . VAL A 1 89 ? 46.695 36.976 18.337 1.00 49.31 86 VAL A O 1
ATOM 626 N N . LEU A 1 90 ? 44.640 36.819 19.252 1.00 49.87 87 LEU A N 1
ATOM 627 C CA . LEU A 1 90 ? 43.979 37.596 18.206 1.00 50.49 87 LEU A CA 1
ATOM 628 C C . LEU A 1 90 ? 44.362 39.066 18.278 1.00 51.29 87 LEU A C 1
ATOM 629 O O . LEU A 1 90 ? 44.542 39.716 17.253 1.00 51.46 87 LEU A O 1
ATOM 634 N N . HIS A 1 91 ? 44.481 39.593 19.492 1.00 52.12 88 HIS A N 1
ATOM 635 C CA . HIS A 1 91 ? 44.897 40.977 19.668 1.00 52.68 88 HIS A CA 1
ATOM 636 C C . HIS A 1 91 ? 46.318 41.186 19.175 1.00 52.46 88 HIS A C 1
ATOM 637 O O . HIS A 1 91 ? 46.656 42.270 18.746 1.00 53.00 88 HIS A O 1
ATOM 644 N N . ASN A 1 92 ? 47.138 40.143 19.226 1.00 52.03 89 ASN A N 1
ATOM 645 C CA . ASN A 1 92 ? 48.518 40.227 18.771 1.00 51.84 89 ASN A CA 1
ATOM 646 C C . ASN A 1 92 ? 48.726 39.725 17.328 1.00 51.31 89 ASN A C 1
ATOM 647 O O . ASN A 1 92 ? 49.852 39.635 16.846 1.00 51.03 89 ASN A O 1
ATOM 652 N N . ALA A 1 93 ? 47.637 39.408 16.640 1.00 50.91 90 ALA A N 1
ATOM 653 C CA . ALA A 1 93 ? 47.732 38.896 15.287 1.00 50.73 90 ALA A CA 1
ATOM 654 C C . ALA A 1 93 ? 48.225 39.975 14.348 1.00 51.00 90 ALA A C 1
ATOM 655 O O . ALA A 1 93 ? 47.824 41.145 14.444 1.00 51.31 90 ALA A O 1
ATOM 657 N N . GLU A 1 94 ? 49.094 39.582 13.430 1.00 50.74 91 GLU A N 1
ATOM 658 C CA . GLU A 1 94 ? 49.436 40.449 12.332 1.00 50.36 91 GLU A CA 1
ATOM 659 C C . GLU A 1 94 ? 48.436 40.255 11.220 1.00 49.44 91 GLU A C 1
ATOM 660 O O . GLU A 1 94 ? 48.181 39.119 10.783 1.00 49.26 91 GLU A O 1
ATOM 666 N N . ILE A 1 95 ? 47.837 41.369 10.804 1.00 48.31 92 ILE A N 1
ATOM 667 C CA . ILE A 1 95 ? 46.933 41.394 9.659 1.00 47.02 92 ILE A CA 1
ATOM 668 C C . ILE A 1 95 ? 47.705 42.044 8.499 1.00 46.18 92 ILE A C 1
ATOM 669 O O . ILE A 1 95 ? 48.345 43.071 8.678 1.00 46.56 92 ILE A O 1
ATOM 674 N N . VAL A 1 96 ? 47.649 41.436 7.318 1.00 44.99 93 VAL A N 1
ATOM 675 C CA . VAL A 1 96 ? 48.606 41.683 6.239 1.00 43.72 93 VAL A CA 1
ATOM 676 C C . VAL A 1 96 ? 47.898 41.401 4.895 1.00 43.68 93 VAL A C 1
ATOM 677 O O . VAL A 1 96 ? 46.976 40.574 4.860 1.00 43.84 93 VAL A O 1
ATOM 681 N N . ALA A 1 97 ? 48.296 42.071 3.799 1.00 42.61 94 ALA A N 1
ATOM 682 C CA . ALA A 1 97 ? 47.566 41.925 2.514 1.00 41.74 94 ALA A CA 1
ATOM 683 C C . ALA A 1 97 ? 48.011 40.795 1.572 1.00 41.18 94 ALA A C 1
ATOM 684 O O . ALA A 1 97 ? 47.202 40.322 0.778 1.00 41.10 94 ALA A O 1
ATOM 686 N N . THR A 1 98 ? 49.277 40.390 1.630 1.00 39.73 95 THR A N 1
ATOM 687 C CA . THR A 1 98 ? 49.774 39.352 0.737 1.00 38.79 95 THR A CA 1
ATOM 688 C C . THR A 1 98 ? 50.461 38.270 1.544 1.00 38.66 95 THR A C 1
ATOM 689 O O . THR A 1 98 ? 51.108 38.550 2.577 1.00 38.15 95 THR A O 1
ATOM 693 N N . LEU A 1 99 ? 50.336 37.032 1.071 1.00 37.77 96 LEU A N 1
ATOM 694 C CA . LEU A 1 99 ? 51.101 35.941 1.626 1.00 37.27 96 LEU A CA 1
ATOM 695 C C . LEU A 1 99 ? 52.618 36.249 1.574 1.00 38.05 96 LEU A C 1
ATOM 696 O O . LEU A 1 99 ? 53.373 35.817 2.451 1.00 37.58 96 LEU A O 1
ATOM 701 N N . ASP A 1 100 ? 53.052 37.022 0.567 1.00 38.61 97 ASP A N 1
ATOM 702 C CA . ASP A 1 100 ? 54.466 37.391 0.449 1.00 39.28 97 ASP A CA 1
ATOM 703 C C . ASP A 1 100 ? 54.933 38.153 1.682 1.00 39.05 97 ASP A C 1
ATOM 704 O O . ASP A 1 100 ? 55.951 37.806 2.271 1.00 39.34 97 ASP A O 1
ATOM 709 N N . GLU A 1 101 ? 54.181 39.178 2.077 1.00 38.85 98 GLU A N 1
ATOM 710 C CA . GLU A 1 101 ? 54.509 39.950 3.261 1.00 38.85 98 GLU A CA 1
ATOM 711 C C . GLU A 1 101 ? 54.504 39.081 4.500 1.00 38.42 98 GLU A C 1
ATOM 712 O O . GLU A 1 101 ? 55.412 39.169 5.324 1.00 38.58 98 GLU A O 1
ATOM 718 N N . ALA A 1 102 ? 53.494 38.223 4.616 1.00 37.60 99 ALA A N 1
ATOM 719 C CA . ALA A 1 102 ? 53.396 37.316 5.756 1.00 37.40 99 ALA A CA 1
ATOM 720 C C . ALA A 1 102 ? 54.592 36.368 5.875 1.00 37.24 99 ALA A C 1
ATOM 721 O O . ALA A 1 102 ? 55.033 36.072 6.972 1.00 37.34 99 ALA A O 1
ATOM 723 N N . LEU A 1 103 ? 55.117 35.901 4.748 1.00 37.14 100 LEU A N 1
ATOM 724 C CA . LEU A 1 103 ? 56.255 34.978 4.752 1.00 36.94 100 LEU A CA 1
ATOM 725 C C . LEU A 1 103 ? 57.622 35.681 4.714 1.00 37.43 100 LEU A C 1
ATOM 726 O O . LEU A 1 103 ? 58.652 35.046 4.980 1.00 37.29 100 LEU A O 1
ATOM 731 N N . ALA A 1 104 ? 57.616 36.983 4.398 1.00 37.67 101 ALA A N 1
ATOM 732 C CA . ALA A 1 104 ? 58.833 37.790 4.216 1.00 38.09 101 ALA A CA 1
ATOM 733 C C . ALA A 1 104 ? 60.071 37.257 4.946 1.00 38.42 101 ALA A C 1
ATOM 734 O O . ALA A 1 104 ? 61.087 36.969 4.311 1.00 38.89 101 ALA A O 1
ATOM 736 N N . ASP A 1 105 ? 59.994 37.119 6.268 1.00 38.50 102 ASP A N 1
ATOM 737 C CA . ASP A 1 105 ? 61.177 36.720 7.032 1.00 38.84 102 ASP A CA 1
ATOM 738 C C . ASP A 1 105 ? 61.213 35.251 7.490 1.00 37.58 102 ASP A C 1
ATOM 739 O O . ASP A 1 105 ? 61.944 34.906 8.408 1.00 37.52 102 ASP A O 1
ATOM 744 N N . THR A 1 106 ? 60.448 34.387 6.843 1.00 36.36 103 THR A N 1
ATOM 745 C CA . THR A 1 106 ? 60.510 32.984 7.203 1.00 35.75 103 THR A CA 1
ATOM 746 C C . THR A 1 106 ? 61.476 32.216 6.297 1.00 35.51 103 THR A C 1
ATOM 747 O O . THR A 1 106 ? 61.745 32.624 5.163 1.00 35.22 103 THR A O 1
ATOM 751 N N . THR A 1 107 ? 61.981 31.094 6.806 1.00 34.73 104 THR A N 1
ATOM 752 C CA . THR A 1 107 ? 62.855 30.241 6.038 1.00 34.21 104 THR A CA 1
ATOM 753 C C . THR A 1 107 ? 62.174 28.960 5.560 1.00 33.82 104 THR A C 1
ATOM 754 O O . THR A 1 107 ? 62.663 28.343 4.628 1.00 34.71 104 THR A O 1
ATOM 758 N N . ILE A 1 108 ? 61.090 28.534 6.202 1.00 33.06 105 ILE A N 1
ATOM 759 C CA . ILE A 1 108 ? 60.329 27.362 5.759 1.00 32.45 105 ILE A CA 1
ATOM 760 C C . ILE A 1 108 ? 58.877 27.768 5.866 1.00 32.62 105 ILE A C 1
ATOM 761 O O . ILE A 1 108 ? 58.521 28.490 6.791 1.00 32.71 105 ILE A O 1
ATOM 766 N N . ALA A 1 109 ? 58.062 27.361 4.896 1.00 32.58 106 ALA A N 1
ATOM 767 C CA . ALA A 1 109 ? 56.647 27.683 4.888 1.00 33.28 106 ALA A CA 1
ATOM 768 C C . ALA A 1 109 ? 55.890 26.513 4.275 1.00 34.33 106 ALA A C 1
ATOM 769 O O . ALA A 1 109 ? 56.124 26.160 3.117 1.00 34.55 106 ALA A O 1
ATOM 771 N N . CYS A 1 110 ? 55.018 25.880 5.068 1.00 35.19 107 CYS A N 1
ATOM 772 C CA . CYS A 1 110 ? 54.286 24.705 4.593 1.00 36.12 107 CYS A CA 1
ATOM 773 C C . CYS A 1 110 ? 52.890 25.064 4.178 1.00 36.25 107 CYS A C 1
ATOM 774 O O . CYS A 1 110 ? 52.130 25.630 4.960 1.00 36.77 107 CYS A O 1
ATOM 777 N N . ALA A 1 111 ? 52.565 24.727 2.941 1.00 36.76 108 ALA A N 1
ATOM 778 C CA . ALA A 1 111 ? 51.217 24.853 2.438 1.00 37.61 108 ALA A CA 1
ATOM 779 C C . ALA A 1 111 ? 50.433 23.594 2.793 1.00 38.64 108 ALA A C 1
ATOM 780 O O . ALA A 1 111 ? 50.835 22.478 2.450 1.00 38.03 108 ALA A O 1
ATOM 782 N N . LEU A 1 112 ? 49.315 23.771 3.488 1.00 40.08 109 LEU A N 1
ATOM 783 C CA . LEU A 1 112 ? 48.414 22.657 3.681 1.00 41.83 109 LEU A CA 1
ATOM 784 C C . LEU A 1 112 ? 47.530 22.496 2.458 1.00 43.32 109 LEU A C 1
ATOM 785 O O . LEU A 1 112 ? 46.790 23.402 2.117 1.00 43.24 109 LEU A O 1
ATOM 790 N N . THR A 1 113 ? 47.630 21.360 1.784 1.00 45.83 110 THR A N 1
ATOM 791 C CA . THR A 1 113 ? 46.760 21.052 0.644 1.00 49.14 110 THR A CA 1
ATOM 792 C C . THR A 1 113 ? 46.399 19.583 0.639 1.00 51.33 110 THR A C 1
ATOM 793 O O . THR A 1 113 ? 46.843 18.819 1.504 1.00 52.05 110 THR A O 1
ATOM 797 N N . SER A 1 114 ? 45.606 19.190 -0.359 1.00 54.15 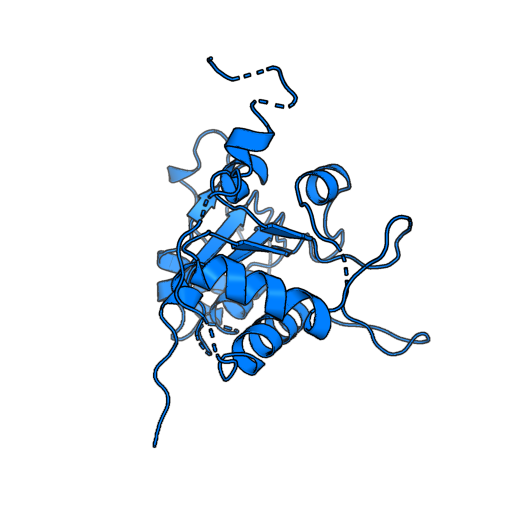111 SER A N 1
ATOM 798 C CA . SER A 1 114 ? 45.320 17.771 -0.636 1.00 56.69 111 SER A CA 1
ATOM 799 C C . SER A 1 114 ? 45.892 17.401 -2.008 1.00 58.61 111 SER A C 1
ATOM 800 O O . SER A 1 114 ? 46.333 18.295 -2.748 1.00 58.76 111 SER A O 1
ATOM 803 N N . ARG A 1 115 ? 45.901 16.104 -2.351 1.00 60.89 112 ARG A N 1
ATOM 804 C CA . ARG A 1 115 ? 46.096 15.706 -3.758 1.00 62.95 112 ARG A CA 1
ATOM 805 C C . ARG A 1 115 ? 44.887 16.194 -4.598 1.00 64.47 112 ARG A C 1
ATOM 806 O O . ARG A 1 115 ? 43.923 15.456 -4.858 1.00 64.72 112 ARG A O 1
ATOM 808 N N . ARG A 1 116 ? 44.915 17.497 -4.878 1.00 65.97 113 ARG A N 1
ATOM 809 C CA . ARG A 1 116 ? 44.343 18.088 -6.060 1.00 67.15 113 ARG A CA 1
ATOM 810 C C . ARG A 1 116 ? 45.650 18.327 -6.837 1.00 68.17 113 ARG A C 1
ATOM 811 O O . ARG A 1 116 ? 46.253 19.418 -6.797 1.00 68.54 113 ARG A O 1
ATOM 813 N N . ARG A 1 117 ? 46.080 17.239 -7.494 1.00 68.99 114 ARG A N 1
ATOM 814 C CA . ARG A 1 117 ? 47.423 17.019 -8.064 1.00 69.44 114 ARG A CA 1
ATOM 815 C C . ARG A 1 117 ? 48.547 17.121 -7.041 1.00 69.69 114 ARG A C 1
ATOM 816 O O . ARG A 1 117 ? 49.319 16.176 -6.877 1.00 69.93 114 ARG A O 1
ATOM 824 N N . THR A 1 120 ? 51.264 17.851 -7.746 1.00 56.11 117 THR A N 1
ATOM 825 C CA . THR A 1 120 ? 52.255 17.113 -8.535 1.00 56.06 117 THR A CA 1
ATOM 826 C C . THR A 1 120 ? 53.532 16.579 -7.787 1.00 55.80 117 THR A C 1
ATOM 827 O O . THR A 1 120 ? 53.936 15.422 -8.003 1.00 55.94 117 THR A O 1
ATOM 831 N N . ALA A 1 121 ? 54.162 17.419 -6.949 1.00 54.83 118 ALA A N 1
ATOM 832 C CA . ALA A 1 121 ? 55.316 17.033 -6.108 1.00 53.86 118 ALA A CA 1
ATOM 833 C C . ALA A 1 121 ? 54.877 16.158 -4.916 1.00 52.94 118 ALA A C 1
ATOM 834 O O . ALA A 1 121 ? 53.677 15.958 -4.721 1.00 52.92 118 ALA A O 1
ATOM 836 N N . PRO A 1 122 ? 55.839 15.608 -4.133 1.00 52.00 119 PRO A N 1
ATOM 837 C CA . PRO A 1 122 ? 55.411 14.808 -2.972 1.00 50.95 119 PRO A CA 1
ATOM 838 C C . PRO A 1 122 ? 54.899 15.652 -1.809 1.00 49.65 119 PRO A C 1
ATOM 839 O O . PRO A 1 122 ? 55.529 16.643 -1.406 1.00 49.62 119 PRO A O 1
ATOM 843 N N . LEU A 1 123 ? 53.737 15.263 -1.303 1.00 47.95 120 LEU A N 1
ATOM 844 C CA . LEU A 1 123 ? 53.203 15.856 -0.092 1.00 46.41 120 LEU A CA 1
ATOM 845 C C . LEU A 1 123 ? 53.877 15.208 1.091 1.00 45.08 120 LEU A C 1
ATOM 846 O O . LEU A 1 123 ? 54.254 14.045 1.034 1.00 45.19 120 LEU A O 1
ATOM 851 N N . GLN A 1 124 ? 54.080 15.971 2.148 1.00 43.59 121 GLN A N 1
ATOM 852 C CA . GLN A 1 124 ? 54.569 15.405 3.398 1.00 42.23 121 GLN A CA 1
ATOM 853 C C . GLN A 1 124 ? 53.518 15.556 4.516 1.00 41.02 121 GLN A C 1
ATOM 854 O O . GLN A 1 124 ? 52.748 16.532 4.531 1.00 40.74 121 GLN A O 1
ATOM 860 N N . THR A 1 125 ? 53.483 14.579 5.426 1.00 38.98 122 THR A N 1
ATOM 861 C CA . THR A 1 125 ? 52.625 14.624 6.605 1.00 37.08 122 THR A CA 1
ATOM 862 C C . THR A 1 125 ? 53.192 15.592 7.642 1.00 36.51 122 THR A C 1
ATOM 863 O O . THR A 1 125 ? 54.393 15.860 7.634 1.00 36.61 122 THR A O 1
ATOM 867 N N . PRO A 1 126 ? 52.337 16.104 8.555 1.00 35.82 123 PRO A N 1
ATOM 868 C CA . PRO A 1 126 ? 52.871 16.852 9.698 1.00 35.26 123 PRO A CA 1
ATOM 869 C C . PRO A 1 126 ? 53.843 16.021 10.555 1.00 35.08 123 PRO A C 1
ATOM 870 O O . PRO A 1 126 ? 54.889 16.540 10.944 1.00 34.76 123 PRO A O 1
ATOM 874 N N . ARG A 1 127 ? 53.533 14.744 10.806 1.00 35.11 124 ARG A N 1
ATOM 875 C CA . ARG A 1 127 ? 54.510 13.834 11.439 1.00 35.46 124 ARG A CA 1
ATOM 876 C C . ARG A 1 127 ? 55.915 14.006 10.844 1.00 36.52 124 ARG A C 1
ATOM 877 O O . ARG A 1 127 ? 56.877 14.184 11.576 1.00 36.59 124 ARG A O 1
ATOM 885 N N . ASP A 1 128 ? 56.014 14.003 9.519 1.00 37.45 125 ASP A N 1
ATOM 886 C CA . ASP A 1 128 ? 57.311 14.015 8.845 1.00 38.93 125 ASP A CA 1
ATOM 887 C C . ASP A 1 128 ? 57.952 15.375 8.652 1.00 38.97 125 ASP A C 1
ATOM 888 O O . ASP A 1 128 ? 59.157 15.471 8.510 1.00 39.31 125 ASP A O 1
ATOM 893 N N . LEU A 1 129 ? 57.144 16.417 8.642 1.00 38.91 126 LEU A N 1
ATOM 894 C CA . LEU A 1 129 ? 57.614 17.751 8.362 1.00 38.91 126 LEU A CA 1
ATOM 895 C C . LEU A 1 129 ? 57.957 18.539 9.626 1.00 38.96 126 LEU A C 1
ATOM 896 O O . LEU A 1 129 ? 58.822 19.415 9.601 1.00 39.80 126 LEU A O 1
ATOM 901 N N . VAL A 1 130 ? 57.281 18.239 10.733 1.00 38.68 127 VAL A N 1
ATOM 902 C CA . VAL A 1 130 ? 57.516 18.954 12.006 1.00 38.26 127 VAL A CA 1
ATOM 903 C C . VAL A 1 130 ? 58.983 18.919 12.548 1.00 37.86 127 VAL A C 1
ATOM 904 O O . VAL A 1 130 ? 59.483 19.962 12.993 1.00 38.37 127 VAL A O 1
ATOM 908 N N . PRO A 1 131 ? 59.680 17.753 12.488 1.00 37.35 128 PRO A N 1
ATOM 909 C CA . PRO A 1 131 ? 61.089 17.760 12.920 1.00 37.17 128 PRO A CA 1
ATOM 910 C C . PRO A 1 131 ? 61.904 18.909 12.297 1.00 38.23 128 PRO A C 1
ATOM 911 O O . PRO A 1 131 ? 62.542 19.710 13.013 1.00 38.23 128 PRO A O 1
ATOM 915 N N . GLU A 1 132 ? 61.847 18.996 10.971 1.00 38.82 129 GLU A N 1
ATOM 916 C CA . GLU A 1 132 ? 62.543 20.002 10.206 1.00 39.55 129 GLU A CA 1
ATOM 917 C C . GLU A 1 132 ? 62.137 21.403 10.637 1.00 39.44 129 GLU A C 1
ATOM 918 O O . GLU A 1 132 ? 62.980 22.257 10.838 1.00 39.30 129 GLU A O 1
ATOM 924 N N . LEU A 1 133 ? 60.842 21.626 10.813 1.00 40.05 130 LEU A N 1
ATOM 925 C CA . LEU A 1 133 ? 60.351 22.901 11.354 1.00 40.20 130 LEU A CA 1
ATOM 926 C C . LEU A 1 133 ? 60.904 23.241 12.730 1.00 40.43 130 LEU A C 1
ATOM 927 O O . LEU A 1 133 ? 61.280 24.400 12.993 1.00 40.54 130 LEU A O 1
ATOM 932 N N . LEU A 1 134 ? 60.949 22.241 13.611 1.00 40.02 131 LEU A N 1
ATOM 933 C CA . LEU A 1 134 ? 61.426 22.464 14.978 1.00 39.78 131 LEU A CA 1
ATOM 934 C C . LEU A 1 134 ? 62.911 22.811 15.042 1.00 39.64 131 LEU A C 1
ATOM 935 O O . LEU A 1 134 ? 63.291 23.784 15.702 1.00 39.97 131 LEU A O 1
ATOM 940 N N . GLN A 1 135 ? 63.748 22.052 14.335 1.00 39.35 132 GLN A N 1
ATOM 941 C CA . GLN A 1 135 ? 65.171 22.390 14.235 1.00 38.87 132 GLN A CA 1
ATOM 942 C C . GLN A 1 135 ? 65.399 23.780 13.700 1.00 38.11 132 GLN A C 1
ATOM 943 O O . GLN A 1 135 ? 66.198 24.527 14.260 1.00 37.98 132 GLN A O 1
ATOM 949 N N . ALA A 1 136 ? 64.685 24.127 12.630 1.00 37.32 133 ALA A N 1
ATOM 950 C CA . ALA A 1 136 ? 64.780 25.466 12.064 1.00 37.04 133 ALA A CA 1
ATOM 951 C C . ALA A 1 136 ? 64.428 26.529 13.081 1.00 37.07 133 ALA A C 1
ATOM 952 O O . ALA A 1 136 ? 65.174 27.505 13.218 1.00 37.43 133 ALA A O 1
ATOM 954 N N . ALA A 1 137 ? 63.302 26.352 13.784 1.00 36.63 134 ALA A N 1
ATOM 955 C CA . ALA A 1 137 ? 62.848 27.337 14.766 1.00 36.25 134 ALA A CA 1
ATOM 956 C C . ALA A 1 137 ? 63.882 27.425 15.871 1.00 36.21 134 ALA A C 1
ATOM 957 O O . ALA A 1 137 ? 64.254 28.513 16.304 1.00 35.38 134 ALA A O 1
ATOM 959 N N . ASN A 1 138 ? 64.358 26.259 16.297 1.00 36.74 135 ASN A N 1
ATOM 960 C CA . ASN A 1 138 ? 65.436 26.163 17.270 1.00 37.13 135 ASN A CA 1
ATOM 961 C C . ASN A 1 138 ? 66.695 26.910 16.851 1.00 37.24 135 ASN A C 1
ATOM 962 O O . ASN A 1 138 ? 67.391 27.464 17.699 1.00 37.39 135 ASN A O 1
ATOM 967 N N . ARG A 1 139 ? 66.990 26.942 15.552 1.00 37.26 136 ARG A N 1
ATOM 968 C CA . ARG A 1 139 ? 68.122 27.740 15.057 1.00 36.72 136 ARG A CA 1
ATOM 969 C C . ARG A 1 139 ? 67.848 29.244 15.052 1.00 36.51 136 ARG A C 1
ATOM 970 O O . ARG A 1 139 ? 68.737 30.024 14.767 1.00 36.85 136 ARG A O 1
ATOM 978 N N . GLY A 1 140 ? 66.630 29.655 15.371 1.00 36.45 137 GLY A N 1
ATOM 979 C CA . GLY A 1 140 ? 66.316 31.075 15.457 1.00 36.17 137 GLY A CA 1
ATOM 980 C C . GLY A 1 140 ? 65.573 31.571 14.236 1.00 36.32 137 GLY A C 1
ATOM 981 O O . GLY A 1 140 ? 65.168 32.741 14.176 1.00 36.52 137 GLY A O 1
ATOM 982 N N . GLU A 1 141 ? 65.390 30.674 13.269 1.00 36.24 138 GLU A N 1
ATOM 983 C CA . GLU A 1 141 ? 64.663 30.958 12.037 1.00 36.43 138 GLU A CA 1
ATOM 984 C C . GLU A 1 141 ? 63.157 30.963 12.267 1.00 36.38 138 GLU A C 1
ATOM 985 O O . GLU A 1 141 ? 62.637 30.186 13.073 1.00 37.03 138 GLU A O 1
ATOM 991 N N . LYS A 1 142 ? 62.466 31.851 11.568 1.00 35.95 139 LYS A N 1
ATOM 992 C CA . LYS A 1 142 ? 61.020 31.886 11.580 1.00 35.59 139 LYS A CA 1
ATOM 993 C C . LYS A 1 142 ? 60.545 30.841 10.597 1.00 35.51 139 LYS A C 1
ATOM 994 O O . LYS A 1 142 ? 61.131 30.687 9.518 1.00 35.74 139 LYS A O 1
ATOM 1000 N N . VAL A 1 143 ? 59.499 30.102 10.971 1.00 34.93 140 VAL A N 1
ATOM 1001 C CA . VAL A 1 143 ? 58.911 29.073 10.105 1.00 33.77 140 VAL A CA 1
ATOM 1002 C C . VAL A 1 143 ? 57.378 29.202 10.136 1.00 33.60 140 VAL A C 1
ATOM 1003 O O . VAL A 1 143 ? 56.811 29.732 11.088 1.00 33.78 140 VAL A O 1
ATOM 1007 N N . ALA A 1 144 ? 56.693 28.736 9.102 1.00 33.14 141 ALA A N 1
ATOM 1008 C CA . ALA A 1 144 ? 55.271 29.009 9.017 1.00 32.56 141 ALA A CA 1
ATOM 1009 C C . ALA A 1 144 ? 54.445 27.836 8.504 1.00 32.35 141 ALA A C 1
ATOM 1010 O O . ALA A 1 144 ? 54.925 27.024 7.715 1.00 32.23 141 ALA A O 1
ATOM 1012 N N . LEU A 1 145 ? 53.194 27.771 8.967 1.00 31.62 142 LEU A N 1
ATOM 1013 C CA . LEU A 1 145 ? 52.211 26.804 8.471 1.00 31.07 142 LEU A CA 1
ATOM 1014 C C . LEU A 1 145 ? 51.057 27.596 7.914 1.00 31.09 142 LEU A C 1
ATOM 1015 O O . LEU A 1 145 ? 50.467 28.448 8.593 1.00 31.23 142 LEU A O 1
ATOM 1020 N N . VAL A 1 146 ? 50.745 27.313 6.654 1.00 30.88 143 VAL A N 1
ATOM 1021 C CA . VAL A 1 146 ? 49.835 28.123 5.888 1.00 29.66 143 VAL A CA 1
ATOM 1022 C C . VAL A 1 146 ? 48.569 27.350 5.533 1.00 29.82 143 VAL A C 1
ATOM 1023 O O . VAL A 1 146 ? 48.616 26.253 4.946 1.00 29.42 143 VAL A O 1
ATOM 1027 N N . PHE A 1 147 ? 47.450 27.972 5.894 1.00 29.83 144 PHE A N 1
ATOM 1028 C CA . PHE A 1 147 ? 46.109 27.428 5.728 1.00 30.28 144 PHE A CA 1
ATOM 1029 C C . PHE A 1 147 ? 45.282 28.324 4.795 1.00 30.50 144 PHE A C 1
ATOM 1030 O O . PHE A 1 147 ? 45.288 29.547 4.945 1.00 30.71 144 PHE A O 1
ATOM 1038 N N . GLY A 1 148 ? 44.570 27.711 3.855 1.00 29.93 145 GLY A N 1
ATOM 1039 C CA . GLY A 1 148 ? 43.799 28.451 2.891 1.00 30.25 145 GLY A CA 1
ATOM 1040 C C . GLY A 1 148 ? 42.322 28.548 3.196 1.00 30.95 145 GLY A C 1
ATOM 1041 O O . GLY A 1 148 ? 41.872 28.357 4.321 1.00 31.24 145 GLY A O 1
ATOM 1042 N N . ASN A 1 149 ? 41.559 28.868 2.169 1.00 31.07 146 ASN A N 1
ATOM 1043 C CA . ASN A 1 149 ? 40.176 29.179 2.351 1.00 30.86 146 ASN A CA 1
ATOM 1044 C C . ASN A 1 149 ? 39.404 27.903 2.677 1.00 31.32 146 ASN A C 1
ATOM 1045 O O . ASN A 1 149 ? 39.716 26.846 2.118 1.00 30.73 146 ASN A O 1
ATOM 1050 N N . GLU A 1 150 ? 38.389 28.010 3.542 1.00 31.70 147 GLU A N 1
ATOM 1051 C CA . GLU A 1 150 ? 37.555 26.846 3.912 1.00 32.94 147 GLU A CA 1
ATOM 1052 C C . GLU A 1 150 ? 37.018 26.082 2.704 1.00 33.27 147 GLU A C 1
ATOM 1053 O O . GLU A 1 150 ? 37.009 24.872 2.689 1.00 33.11 147 GLU A O 1
ATOM 1059 N N . THR A 1 151 ? 36.565 26.791 1.682 1.00 34.30 148 THR A N 1
ATOM 1060 C CA . THR A 1 151 ? 36.049 26.118 0.500 1.00 35.01 148 THR A CA 1
ATOM 1061 C C . THR A 1 151 ? 37.159 25.862 -0.516 1.00 35.03 148 THR A C 1
ATOM 1062 O O . THR A 1 151 ? 37.268 24.784 -1.091 1.00 34.58 148 THR A O 1
ATOM 1066 N N . PHE A 1 152 ? 38.003 26.851 -0.713 1.00 35.44 149 PHE A N 1
ATOM 1067 C CA . PHE A 1 152 ? 38.903 26.806 -1.841 1.00 36.07 149 PHE A CA 1
ATOM 1068 C C . PHE A 1 152 ? 40.323 26.369 -1.511 1.00 36.61 149 PHE A C 1
ATOM 1069 O O . PHE A 1 152 ? 41.067 26.024 -2.405 1.00 37.33 149 PHE A O 1
ATOM 1077 N N . GLY A 1 153 ? 40.692 26.364 -0.235 1.00 37.13 150 GLY A N 1
ATOM 1078 C CA . GLY A 1 153 ? 42.072 26.106 0.144 1.00 37.23 150 GLY A CA 1
ATOM 1079 C C . GLY A 1 153 ? 42.960 27.173 -0.470 1.00 37.74 150 GLY A C 1
ATOM 1080 O O . GLY A 1 153 ? 42.500 28.273 -0.792 1.00 37.56 150 GLY A O 1
ATOM 1081 N N . LEU A 1 154 ? 44.233 26.840 -0.639 1.00 38.13 151 LEU A N 1
ATOM 1082 C CA . LEU A 1 154 ? 45.228 27.774 -1.156 1.00 37.88 151 LEU A CA 1
ATOM 1083 C C . LEU A 1 154 ? 45.201 27.787 -2.683 1.00 38.58 151 LEU A C 1
ATOM 1084 O O . LEU A 1 154 ? 45.208 26.730 -3.327 1.00 38.94 151 LEU A O 1
ATOM 1089 N N . SER A 1 155 ? 45.160 28.986 -3.259 1.00 39.18 152 SER A N 1
ATOM 1090 C CA . SER A 1 155 ? 45.318 29.161 -4.700 1.00 39.84 152 SER A CA 1
ATOM 1091 C C . SER A 1 155 ? 46.683 28.646 -5.119 1.00 40.79 152 SER A C 1
ATOM 1092 O O . SER A 1 155 ? 47.571 28.444 -4.288 1.00 41.42 152 SER A O 1
ATOM 1095 N N . ILE A 1 156 ? 46.874 28.445 -6.412 1.00 41.64 153 ILE A N 1
ATOM 1096 C CA . ILE A 1 156 ? 48.109 27.846 -6.851 1.00 42.15 153 ILE A CA 1
ATOM 1097 C C . ILE A 1 156 ? 49.292 28.817 -6.681 1.00 42.20 153 ILE A C 1
ATOM 1098 O O . ILE A 1 156 ? 50.420 28.369 -6.482 1.00 42.50 153 ILE A O 1
ATOM 1103 N N . GLU A 1 157 ? 49.026 30.127 -6.696 1.00 42.33 154 GLU A N 1
ATOM 1104 C CA . GLU A 1 157 ? 50.075 31.135 -6.457 1.00 43.03 154 GLU A CA 1
ATOM 1105 C C . GLU A 1 157 ? 50.468 31.144 -4.993 1.00 42.36 154 GLU A C 1
ATOM 1106 O O . GLU A 1 157 ? 51.637 31.362 -4.663 1.00 42.72 154 GLU A O 1
ATOM 1112 N N . GLU A 1 158 ? 49.488 30.917 -4.120 1.00 41.36 155 GLU A N 1
ATOM 1113 C CA . GLU A 1 158 ? 49.758 30.781 -2.697 1.00 40.05 155 GLU A CA 1
ATOM 1114 C C . GLU A 1 158 ? 50.653 29.594 -2.438 1.00 38.67 155 GLU A C 1
ATOM 1115 O O . GLU A 1 158 ? 51.668 29.724 -1.763 1.00 38.09 155 GLU A O 1
ATOM 1121 N N . VAL A 1 159 ? 50.279 28.442 -2.985 1.00 37.66 156 VAL A N 1
ATOM 1122 C CA . VAL A 1 159 ? 51.062 27.235 -2.817 1.00 37.14 156 VAL A CA 1
ATOM 1123 C C . VAL A 1 159 ? 52.483 27.455 -3.298 1.00 37.88 156 VAL A C 1
ATOM 1124 O O . VAL A 1 159 ? 53.420 27.071 -2.632 1.00 37.85 156 VAL A O 1
ATOM 1128 N N . ARG A 1 160 ? 52.642 28.106 -4.449 1.00 38.97 157 ARG A N 1
ATOM 1129 C CA . ARG A 1 160 ? 53.975 28.361 -4.998 1.00 39.37 157 ARG A CA 1
ATOM 1130 C C . ARG A 1 160 ? 54.837 29.293 -4.150 1.00 38.61 157 ARG A C 1
ATOM 1131 O O . ARG A 1 160 ? 56.064 29.209 -4.208 1.00 39.22 157 ARG A O 1
ATOM 1139 N N . ALA A 1 161 ? 54.204 30.156 -3.364 1.00 37.57 158 ALA A N 1
ATOM 1140 C CA . ALA A 1 161 ? 54.923 30.997 -2.400 1.00 37.36 158 ALA A CA 1
ATOM 1141 C C . ALA A 1 161 ? 55.524 30.235 -1.202 1.00 37.36 158 ALA A C 1
ATOM 1142 O O . ALA A 1 161 ? 56.348 30.778 -0.476 1.00 37.62 158 ALA A O 1
ATOM 1144 N N . CYS A 1 162 ? 55.118 28.982 -1.012 1.00 37.21 159 CYS A N 1
ATOM 1145 C CA . CYS A 1 162 ? 55.609 28.143 0.080 1.00 37.73 159 CYS A CA 1
ATOM 1146 C C . CYS A 1 162 ? 56.622 27.154 -0.423 1.00 37.10 159 CYS A C 1
ATOM 1147 O O . CYS A 1 162 ? 56.541 26.741 -1.560 1.00 37.81 159 CYS A O 1
ATOM 1150 N N . ASN A 1 163 ? 57.534 26.715 0.424 1.00 36.31 160 ASN A N 1
ATOM 1151 C CA . ASN A 1 163 ? 58.529 25.764 -0.043 1.00 36.19 160 ASN A CA 1
ATOM 1152 C C . ASN A 1 163 ? 58.385 24.361 0.536 1.00 36.27 160 ASN A C 1
ATOM 1153 O O . ASN A 1 163 ? 59.334 23.580 0.480 1.00 36.44 160 ASN A O 1
ATOM 1158 N N . ARG A 1 164 ? 57.209 24.048 1.096 1.00 36.31 161 ARG A N 1
ATOM 1159 C CA . ARG A 1 164 ? 56.869 22.685 1.533 1.00 35.75 161 ARG A CA 1
ATOM 1160 C C . ARG A 1 164 ? 55.401 22.415 1.306 1.00 35.78 161 ARG A C 1
ATOM 1161 O O . ARG A 1 164 ? 54.574 23.285 1.496 1.00 35.28 161 ARG A O 1
ATOM 1169 N N . LEU A 1 165 ? 55.094 21.195 0.893 1.00 36.19 162 LEU A N 1
ATOM 1170 C CA . LEU A 1 165 ? 53.717 20.735 0.732 1.00 36.48 162 LEU A CA 1
ATOM 1171 C C . LEU A 1 165 ? 53.357 19.828 1.899 1.00 36.56 162 LEU A C 1
ATOM 1172 O O . LEU A 1 165 ? 54.025 18.824 2.142 1.00 36.31 162 LEU A O 1
ATOM 1185 N N . THR A 1 167 ? 50.368 17.528 3.794 1.00 36.75 164 THR A N 1
ATOM 1186 C CA . THR A 1 167 ? 49.060 16.930 3.765 1.00 36.18 164 THR A CA 1
ATOM 1187 C C . THR A 1 167 ? 48.724 16.170 5.057 1.00 35.82 164 THR A C 1
ATOM 1188 O O . THR A 1 167 ? 49.615 15.708 5.774 1.00 35.60 164 THR A O 1
ATOM 1192 N N . ILE A 1 168 ? 47.429 16.072 5.353 1.00 35.22 165 ILE A N 1
ATOM 1193 C CA . ILE A 1 168 ? 46.954 15.276 6.459 1.00 34.50 165 ILE A CA 1
ATOM 1194 C C . ILE A 1 168 ? 46.285 14.048 5.868 1.00 35.32 165 ILE A C 1
ATOM 1195 O O . ILE A 1 168 ? 45.269 14.166 5.189 1.00 35.54 165 ILE A O 1
ATOM 1200 N N . ASN A 1 169 ? 46.851 12.868 6.107 1.00 35.79 166 ASN A N 1
ATOM 1201 C CA . ASN A 1 169 ? 46.263 11.639 5.556 1.00 36.56 166 ASN A CA 1
ATOM 1202 C C . ASN A 1 169 ? 45.115 11.121 6.382 1.00 36.16 166 ASN A C 1
ATOM 1203 O O . ASN A 1 169 ? 44.991 11.433 7.572 1.00 36.72 166 ASN A O 1
ATOM 1208 N N . GLY A 1 170 ? 44.297 10.301 5.753 1.00 35.33 167 GLY A N 1
ATOM 1209 C CA . GLY A 1 170 ? 43.212 9.661 6.433 1.00 35.02 167 GLY A CA 1
ATOM 1210 C C . GLY A 1 170 ? 42.610 8.591 5.562 1.00 35.40 167 GLY A C 1
ATOM 1211 O O . GLY A 1 170 ? 43.280 7.987 4.724 1.00 35.83 167 GLY A O 1
ATOM 1212 N N . ASN A 1 171 ? 41.334 8.344 5.777 1.00 35.81 168 ASN A N 1
ATOM 1213 C CA . ASN A 1 171 ? 40.614 7.322 5.069 1.00 36.42 168 ASN A CA 1
ATOM 1214 C C . ASN A 1 171 ? 40.499 7.727 3.578 1.00 37.08 168 ASN A C 1
ATOM 1215 O O . ASN A 1 171 ? 39.967 8.808 3.246 1.00 37.02 168 ASN A O 1
ATOM 1220 N N . PRO A 1 172 ? 41.032 6.874 2.676 1.00 37.14 169 PRO A N 1
ATOM 1221 C CA . PRO A 1 172 ? 40.955 7.147 1.249 1.00 36.83 169 PRO A CA 1
ATOM 1222 C C . PRO A 1 172 ? 39.519 7.232 0.733 1.00 36.60 169 PRO A C 1
ATOM 1223 O O . PRO A 1 172 ? 39.290 7.953 -0.230 1.00 36.94 169 PRO A O 1
ATOM 1227 N N . ASP A 1 173 ? 38.560 6.5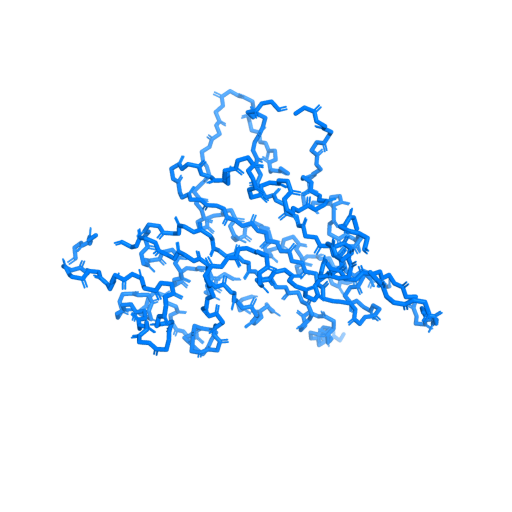47 1.372 1.00 36.06 170 ASP A N 1
ATOM 1228 C CA . ASP A 1 173 ? 37.150 6.505 0.880 1.00 35.23 170 ASP A CA 1
ATOM 1229 C C . ASP A 1 173 ? 36.239 7.605 1.425 1.00 34.21 170 ASP A C 1
ATOM 1230 O O . ASP A 1 173 ? 35.108 7.777 0.963 1.00 33.28 170 ASP A O 1
ATOM 1235 N N . TYR A 1 174 ? 36.723 8.312 2.439 1.00 33.52 171 TYR A N 1
ATOM 1236 C CA . TYR A 1 174 ? 35.961 9.370 3.097 1.00 33.08 171 TYR A CA 1
ATOM 1237 C C . TYR A 1 174 ? 36.904 10.199 3.926 1.00 32.53 171 TYR A C 1
ATOM 1238 O O . TYR A 1 174 ? 37.617 9.671 4.769 1.00 33.12 171 TYR A O 1
ATOM 1247 N N . PHE A 1 175 ? 36.907 11.500 3.697 1.00 31.57 172 PHE A N 1
ATOM 1248 C CA . PHE A 1 175 ? 37.802 12.359 4.413 1.00 31.22 172 PHE A CA 1
ATOM 1249 C C . PHE A 1 175 ? 37.094 13.676 4.599 1.00 31.87 172 PHE A C 1
ATOM 1250 O O . PHE A 1 175 ? 36.743 14.303 3.631 1.00 32.93 172 PHE A O 1
ATOM 1258 N N . SER A 1 176 ? 36.873 14.107 5.832 1.00 31.97 173 SER A N 1
ATOM 1259 C CA . SER A 1 176 ? 36.138 15.331 6.032 1.00 32.19 173 SER A CA 1
ATOM 1260 C C . SER A 1 176 ? 36.651 16.061 7.245 1.00 31.99 173 SER A C 1
ATOM 1261 O O . SER A 1 176 ? 36.211 15.806 8.343 1.00 32.67 173 SER A O 1
ATOM 1264 N N . LEU A 1 177 ? 37.577 16.976 7.036 1.00 31.56 174 LEU A N 1
ATOM 1265 C CA . LEU A 1 177 ? 38.262 17.615 8.129 1.00 31.79 174 LEU A CA 1
ATOM 1266 C C . LEU A 1 177 ? 38.120 19.105 7.946 1.00 32.00 174 LEU A C 1
ATOM 1267 O O . LEU A 1 177 ? 38.667 19.660 6.995 1.00 32.97 174 LEU A O 1
ATOM 1272 N N . ASN A 1 178 ? 37.405 19.785 8.821 1.00 31.60 175 ASN A N 1
ATOM 1273 C CA . ASN A 1 178 ? 37.257 21.211 8.592 1.00 31.37 175 ASN A CA 1
ATOM 1274 C C . ASN A 1 178 ? 38.520 22.015 8.935 1.00 31.22 175 ASN A C 1
ATOM 1275 O O . ASN A 1 178 ? 39.524 21.462 9.401 1.00 31.70 175 ASN A O 1
ATOM 1280 N N . LEU A 1 179 ? 38.480 23.316 8.688 1.00 30.54 176 LEU A N 1
ATOM 1281 C CA . LEU A 1 179 ? 39.668 24.122 8.884 1.00 30.21 176 LEU A CA 1
ATOM 1282 C C . LEU A 1 179 ? 40.072 24.204 10.365 1.00 30.02 176 LEU A C 1
ATOM 1283 O O . LEU A 1 179 ? 41.263 24.135 10.666 1.00 31.14 176 LEU A O 1
ATOM 1288 N N . ALA A 1 180 ? 39.111 24.350 11.282 1.00 29.29 177 ALA A N 1
ATOM 1289 C CA . ALA A 1 180 ? 39.428 24.346 12.720 1.00 28.28 177 ALA A CA 1
ATOM 1290 C C . ALA A 1 180 ? 40.052 23.010 13.144 1.00 28.68 177 ALA A C 1
ATOM 1291 O O . ALA A 1 180 ? 40.997 22.996 13.928 1.00 28.46 177 ALA A O 1
ATOM 1293 N N . GLN A 1 181 ? 39.552 21.893 12.617 1.00 29.11 178 GLN A N 1
ATOM 1294 C CA . GLN A 1 181 ? 40.094 20.599 12.991 1.00 30.89 178 GLN A CA 1
ATOM 1295 C C . GLN A 1 181 ? 41.511 20.453 12.414 1.00 31.24 178 GLN A C 1
ATOM 1296 O O . GLN A 1 181 ? 42.409 19.903 13.077 1.00 31.60 178 GLN A O 1
ATOM 1302 N N . ALA A 1 182 ? 41.716 20.972 11.197 1.00 30.57 179 ALA A N 1
ATOM 1303 C CA . ALA A 1 182 ? 43.027 20.951 10.558 1.00 29.74 179 ALA A CA 1
ATOM 1304 C C . ALA A 1 182 ? 44.026 21.782 11.317 1.00 29.67 179 ALA A C 1
ATOM 1305 O O . ALA A 1 182 ? 45.163 21.354 11.504 1.00 30.65 179 ALA A O 1
ATOM 1307 N N . VAL A 1 183 ? 43.642 22.971 11.757 1.00 29.19 180 VAL A N 1
ATOM 1308 C CA . VAL A 1 183 ? 44.584 23.779 12.535 1.00 29.30 180 VAL A CA 1
ATOM 1309 C C . VAL A 1 183 ? 44.911 23.023 13.822 1.00 29.95 180 VAL A C 1
ATOM 1310 O O . VAL A 1 183 ? 46.061 22.927 14.215 1.00 29.77 180 VAL A O 1
ATOM 1314 N N . GLN A 1 184 ? 43.876 22.457 14.444 1.00 30.85 181 GLN A N 1
ATOM 1315 C CA . GLN A 1 184 ? 44.013 21.664 15.663 1.00 31.45 181 GLN A CA 1
ATOM 1316 C C . GLN A 1 184 ? 44.970 20.500 15.484 1.00 30.93 181 GLN A C 1
ATOM 1317 O O . GLN A 1 184 ? 45.844 20.273 16.318 1.00 31.20 181 GLN A O 1
ATOM 1323 N N . VAL A 1 185 ? 44.787 19.742 14.414 1.00 30.10 182 VAL A N 1
ATOM 1324 C CA . VAL A 1 185 ? 45.659 18.610 14.177 1.00 30.06 182 VAL A CA 1
ATOM 1325 C C . VAL A 1 185 ? 47.122 19.042 14.037 1.00 30.31 182 VAL A C 1
ATOM 1326 O O . VAL A 1 185 ? 48.006 18.420 14.620 1.00 30.26 182 VAL A O 1
ATOM 1330 N N . VAL A 1 186 ? 47.365 20.113 13.281 1.00 30.26 183 VAL A N 1
ATOM 1331 C CA . VAL A 1 186 ? 48.730 20.603 13.039 1.00 29.99 183 VAL A CA 1
ATOM 1332 C C . VAL A 1 186 ? 49.405 21.162 14.296 1.00 29.86 183 VAL A C 1
ATOM 1333 O O . VAL A 1 186 ? 50.587 20.920 14.534 1.00 29.49 183 VAL A O 1
ATOM 1337 N N . CYS A 1 187 ? 48.667 21.910 15.104 1.00 29.80 184 CYS A N 1
ATOM 1338 C CA . CYS A 1 187 ? 49.223 22.408 16.365 1.00 30.90 184 CYS A CA 1
ATOM 1339 C C . CYS A 1 187 ? 49.542 21.300 17.353 1.00 30.34 184 CYS A C 1
ATOM 1340 O O . CYS A 1 187 ? 50.518 21.381 18.083 1.00 30.31 184 CYS A O 1
ATOM 1343 N N . TYR A 1 188 ? 48.668 20.295 17.399 1.00 29.09 185 TYR A N 1
ATOM 1344 C CA . TYR A 1 188 ? 48.907 19.115 18.170 1.00 28.14 185 TYR A CA 1
ATOM 1345 C C . TYR A 1 188 ? 50.203 18.424 17.735 1.00 28.22 185 TYR A C 1
ATOM 1346 O O . TYR A 1 188 ? 51.034 18.059 18.586 1.00 28.09 185 TYR A O 1
ATOM 1355 N N . GLU A 1 189 ? 50.379 18.224 16.431 1.00 28.12 186 GLU A N 1
ATOM 1356 C CA . GLU A 1 189 ? 51.582 17.554 15.966 1.00 28.70 186 GLU A CA 1
ATOM 1357 C C . GLU A 1 189 ? 52.820 18.302 16.419 1.00 28.89 186 GLU A C 1
ATOM 1358 O O . GLU A 1 189 ? 53.751 17.688 16.948 1.00 28.53 186 GLU A O 1
ATOM 1364 N N . ILE A 1 190 ? 52.809 19.624 16.214 1.00 29.46 187 ILE A N 1
ATOM 1365 C CA . ILE A 1 190 ? 53.932 20.480 16.590 1.00 29.83 187 ILE A CA 1
ATOM 1366 C C . ILE A 1 190 ? 54.261 20.257 18.047 1.00 30.42 187 ILE A C 1
ATOM 1367 O O . ILE A 1 190 ? 55.394 19.905 18.387 1.00 31.21 187 ILE A O 1
ATOM 1372 N N . PHE A 1 191 ? 53.267 20.423 18.909 1.00 30.69 188 PHE A N 1
ATOM 1373 C CA . PHE A 1 191 ? 53.514 20.278 20.329 1.00 30.99 188 PHE A CA 1
ATOM 1374 C C . PHE A 1 191 ? 53.923 18.880 20.682 1.00 30.79 188 PHE A C 1
ATOM 1375 O O . PHE A 1 191 ? 54.768 18.693 21.551 1.00 30.95 188 PHE A O 1
ATOM 1383 N N . SER A 1 192 ? 53.340 17.900 20.002 1.00 30.40 189 SER A N 1
ATOM 1384 C CA . SER A 1 192 ? 53.594 16.521 20.340 1.00 30.82 189 SER A CA 1
ATOM 1385 C C . SER A 1 192 ? 55.067 16.172 20.139 1.00 31.39 189 SER A C 1
ATOM 1386 O O . SER A 1 192 ? 55.520 15.105 20.533 1.00 30.90 189 SER A O 1
ATOM 1389 N N . GLN A 1 193 ? 55.821 17.067 19.519 1.00 31.63 190 GLN A N 1
ATOM 1390 C CA . GLN A 1 193 ? 57.193 16.735 19.228 1.00 32.41 190 GLN A CA 1
ATOM 1391 C C . GLN A 1 193 ? 58.183 17.564 20.039 1.00 32.82 190 GLN A C 1
ATOM 1392 O O . GLN A 1 193 ? 59.372 17.459 19.821 1.00 32.82 190 GLN A O 1
ATOM 1398 N N . THR A 1 194 ? 57.702 18.357 20.993 1.00 33.57 191 THR A N 1
ATOM 1399 C CA . THR A 1 194 ? 58.586 19.260 21.726 1.00 35.04 191 THR A CA 1
ATOM 1400 C C . THR A 1 194 ? 59.474 18.547 22.758 1.00 36.94 191 THR A C 1
ATOM 1401 O O . THR A 1 194 ? 60.385 19.155 23.332 1.00 37.00 191 THR A O 1
ATOM 1405 N N . ASP A 1 195 ? 59.242 17.254 22.961 1.00 39.03 192 ASP A N 1
ATOM 1406 C CA . ASP A 1 195 ? 60.151 16.423 23.753 1.00 42.15 192 ASP A CA 1
ATOM 1407 C C . ASP A 1 195 ? 61.415 15.964 22.974 1.00 43.19 192 ASP A C 1
ATOM 1408 O O . ASP A 1 195 ? 62.190 15.154 23.480 1.00 43.97 192 ASP A O 1
ATOM 1413 N N . SER A 1 196 ? 61.625 16.463 21.760 1.00 44.48 193 SER A N 1
ATOM 1414 C CA . SER A 1 196 ? 62.796 16.066 20.970 1.00 46.42 193 SER A CA 1
ATOM 1415 C C . SER A 1 196 ? 64.058 16.771 21.440 1.00 47.91 193 SER A C 1
ATOM 1416 O O . SER A 1 196 ? 64.029 17.978 21.689 1.00 48.16 193 SER A O 1
ATOM 1419 N N . PRO A 1 197 ? 65.174 16.028 21.555 1.00 49.37 194 PRO A N 1
ATOM 1420 C CA . PRO A 1 197 ? 66.428 16.712 21.900 1.00 50.46 194 PRO A CA 1
ATOM 1421 C C . PRO A 1 197 ? 66.943 17.588 20.737 1.00 51.89 194 PRO A C 1
ATOM 1422 O O . PRO A 1 197 ? 66.779 17.227 19.567 1.00 52.00 194 PRO A O 1
ATOM 1434 N N . THR A 1 199 ? 70.249 20.035 19.219 1.00 59.26 196 THR A N 1
ATOM 1435 C CA . THR A 1 199 ? 71.663 20.445 19.254 1.00 60.65 196 THR A CA 1
ATOM 1436 C C . THR A 1 199 ? 71.782 21.966 19.129 1.00 61.67 196 THR A C 1
ATOM 1437 O O . THR A 1 199 ? 71.179 22.565 18.238 1.00 61.75 196 THR A O 1
ATOM 1439 N N . HIS A 1 200 ? 72.542 22.582 20.035 1.00 63.10 197 HIS A N 1
ATOM 1440 C CA . HIS A 1 200 ? 72.832 24.025 19.985 1.00 64.27 197 HIS A CA 1
ATOM 1441 C C . HIS A 1 200 ? 74.221 24.289 19.348 1.00 65.21 197 HIS A C 1
ATOM 1442 O O . HIS A 1 200 ? 75.256 24.146 20.007 1.00 65.17 197 HIS A O 1
ATOM 1444 N N . LEU A 1 201 ? 74.220 24.658 18.060 1.00 66.51 198 LEU A N 1
ATOM 1445 C CA . LEU A 1 201 ? 75.441 24.781 17.218 1.00 67.59 198 LEU A CA 1
ATOM 1446 C C . LEU A 1 201 ? 75.670 26.226 16.699 1.00 68.26 198 LEU A C 1
ATOM 1447 O O . LEU A 1 201 ? 75.442 27.184 17.445 1.00 68.38 198 LEU A O 1
ATOM 1452 N N . GLN A 1 202 ? 76.109 26.376 15.436 1.00 69.13 199 GLN A N 1
ATOM 1453 C CA . GLN A 1 202 ? 76.373 27.706 14.802 1.00 69.89 199 GLN A CA 1
ATOM 1454 C C . GLN A 1 202 ? 75.976 27.873 13.303 1.00 70.14 199 GLN A C 1
ATOM 1455 O O . GLN A 1 202 ? 76.789 27.600 12.411 1.00 70.34 199 GLN A O 1
ATOM 1461 N N . GLN A 1 203 ? 74.753 28.350 13.037 1.00 70.45 200 GLN A N 1
ATOM 1462 C CA . GLN A 1 203 ? 74.247 28.553 11.655 1.00 70.60 200 GLN A CA 1
ATOM 1463 C C . GLN A 1 203 ? 74.751 29.856 11.026 1.00 70.67 200 GLN A C 1
ATOM 1464 O O . GLN A 1 203 ? 75.873 30.300 11.294 1.00 70.81 200 GLN A O 1
ATOM 1466 N N . HIS A 1 206 ? 73.481 30.149 8.073 1.00 55.80 203 HIS A N 1
ATOM 1467 C CA . HIS A 1 206 ? 72.323 30.978 7.746 1.00 55.88 203 HIS A CA 1
ATOM 1468 C C . HIS A 1 206 ? 71.640 30.632 6.434 1.00 54.92 203 HIS A C 1
ATOM 1469 O O . HIS A 1 206 ? 72.236 30.722 5.349 1.00 55.05 203 HIS A O 1
ATOM 1476 N N . ALA A 1 207 ? 70.374 30.242 6.571 1.00 53.56 204 ALA A N 1
ATOM 1477 C CA . ALA A 1 207 ? 69.459 30.048 5.462 1.00 51.80 204 ALA A CA 1
ATOM 1478 C C . ALA A 1 207 ? 68.840 31.387 5.073 1.00 50.62 204 ALA A C 1
ATOM 1479 O O . ALA A 1 207 ? 68.677 32.291 5.894 1.00 50.08 204 ALA A O 1
ATOM 1481 N N . ALA A 1 208 ? 68.503 31.503 3.802 1.00 49.38 205 ALA A N 1
ATOM 1482 C CA . ALA A 1 208 ? 67.937 32.720 3.271 1.00 48.10 205 ALA A CA 1
ATOM 1483 C C . ALA A 1 208 ? 66.452 32.786 3.600 1.00 47.06 205 ALA A C 1
ATOM 1484 O O . ALA A 1 208 ? 65.769 31.764 3.562 1.00 47.29 205 ALA A O 1
ATOM 1486 N N . THR A 1 209 ? 65.949 33.984 3.902 1.00 45.53 206 THR A N 1
ATOM 1487 C CA . THR A 1 209 ? 64.528 34.162 4.155 1.00 43.73 206 THR A CA 1
ATOM 1488 C C . THR A 1 209 ? 63.785 34.221 2.832 1.00 43.40 206 THR A C 1
ATOM 1489 O O . THR A 1 209 ? 64.391 34.226 1.763 1.00 43.49 206 THR A O 1
ATOM 1493 N N . HIS A 1 210 ? 62.460 34.255 2.913 1.00 42.54 207 HIS A N 1
ATOM 1494 C CA . HIS A 1 210 ? 61.624 34.259 1.730 1.00 41.61 207 HIS A CA 1
ATOM 1495 C C . HIS A 1 210 ? 61.787 35.560 0.907 1.00 40.97 207 HIS A C 1
ATOM 1496 O O . HIS A 1 210 ? 61.815 35.509 -0.323 1.00 40.24 207 HIS A O 1
ATOM 1503 N N . GLU A 1 211 ? 61.876 36.703 1.597 1.00 40.58 208 GLU A N 1
ATOM 1504 C CA . GLU A 1 211 ? 62.151 38.007 0.987 1.00 41.01 208 GLU A CA 1
ATOM 1505 C C . GLU A 1 211 ? 63.474 37.983 0.235 1.00 40.46 208 GLU A C 1
ATOM 1506 O O . GLU A 1 211 ? 63.565 38.428 -0.910 1.00 40.44 208 GLU A O 1
ATOM 1512 N N . GLN A 1 212 ? 64.495 37.442 0.892 1.00 39.74 209 GLN A N 1
ATOM 1513 C CA . GLN A 1 212 ? 65.805 37.317 0.283 1.00 39.38 209 GLN A CA 1
ATOM 1514 C C . GLN A 1 212 ? 65.789 36.389 -0.920 1.00 39.59 209 GLN A C 1
ATOM 1515 O O . GLN A 1 212 ? 66.440 36.675 -1.930 1.00 40.14 209 GLN A O 1
ATOM 1521 N N . ILE A 1 213 ? 65.041 35.290 -0.821 1.00 39.13 210 ILE A N 1
ATOM 1522 C CA . ILE A 1 213 ? 64.888 34.353 -1.950 1.00 38.42 210 ILE A CA 1
ATOM 1523 C C . ILE A 1 213 ? 64.163 35.005 -3.154 1.00 38.49 210 ILE A C 1
ATOM 1524 O O . ILE A 1 213 ? 64.541 34.763 -4.307 1.00 38.82 210 ILE A O 1
ATOM 1529 N N . LYS A 1 214 ? 63.157 35.841 -2.884 1.00 38.26 211 LYS A N 1
ATOM 1530 C CA . LYS A 1 214 ? 62.479 36.623 -3.923 1.00 38.52 211 LYS A CA 1
ATOM 1531 C C . LYS A 1 214 ? 63.456 37.566 -4.657 1.00 38.42 211 LYS A C 1
ATOM 1532 O O . LYS A 1 214 ? 63.504 37.577 -5.897 1.00 37.94 211 LYS A O 1
ATOM 1538 N N . GLY A 1 215 ? 64.229 38.337 -3.876 1.00 38.06 212 GLY A N 1
ATOM 1539 C CA . GLY A 1 215 ? 65.280 39.201 -4.401 1.00 37.88 212 GLY A CA 1
ATOM 1540 C C . GLY A 1 215 ? 66.212 38.469 -5.358 1.00 37.84 212 GLY A C 1
ATOM 1541 O O . GLY A 1 215 ? 66.388 38.914 -6.486 1.00 38.25 212 GLY A O 1
ATOM 1550 N N . LEU A 1 217 ? 65.875 35.609 -6.950 1.00 37.91 214 LEU A N 1
ATOM 1551 C CA . LEU A 1 217 ? 65.220 35.086 -8.161 1.00 37.69 214 LEU A CA 1
ATOM 1552 C C . LEU A 1 217 ? 64.995 36.222 -9.144 1.00 36.81 214 LEU A C 1
ATOM 1553 O O . LEU A 1 217 ? 65.075 36.008 -10.356 1.00 36.55 214 LEU A O 1
ATOM 1558 N N . ALA A 1 218 ? 64.736 37.423 -8.617 1.00 35.58 215 ALA A N 1
ATOM 1559 C CA . ALA A 1 218 ? 64.521 38.586 -9.473 1.00 35.25 215 ALA A CA 1
ATOM 1560 C C . ALA A 1 218 ? 65.836 39.318 -9.820 1.00 35.13 215 ALA A C 1
ATOM 1561 O O . ALA A 1 218 ? 65.803 40.354 -10.470 1.00 35.21 215 ALA A O 1
ATOM 1563 N N . HIS A 1 219 ? 66.982 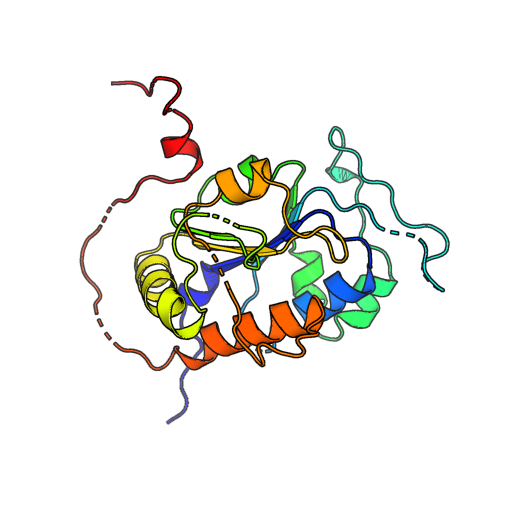38.785 -9.372 1.00 35.03 216 HIS A N 1
ATOM 1564 C CA . HIS A 1 219 ? 68.315 39.425 -9.582 1.00 34.71 216 HIS A CA 1
ATOM 1565 C C . HIS A 1 219 ? 68.433 40.807 -8.957 1.00 34.42 216 HIS A C 1
ATOM 1566 O O . HIS A 1 219 ? 69.059 41.694 -9.524 1.00 34.16 216 HIS A O 1
ATOM 1581 N N . GLU A 1 221 ? 69.529 41.235 -5.711 1.00 36.68 218 GLU A N 1
ATOM 1582 C CA . GLU A 1 221 ? 70.546 41.237 -4.664 1.00 37.53 218 GLU A CA 1
ATOM 1583 C C . GLU A 1 221 ? 71.604 42.294 -4.955 1.00 37.80 218 GLU A C 1
ATOM 1584 O O . GLU A 1 221 ? 71.795 42.676 -6.109 1.00 38.32 218 GLU A O 1
ATOM 1590 N N . SER A 1 222 ? 72.283 42.771 -3.918 1.00 38.55 219 SER A N 1
ATOM 1591 C CA . SER A 1 222 ? 73.463 43.604 -4.114 1.00 39.10 219 SER A CA 1
ATOM 1592 C C . SER A 1 222 ? 74.742 42.930 -3.609 1.00 39.67 219 SER A C 1
ATOM 1593 O O . SER A 1 222 ? 74.859 42.592 -2.436 1.00 3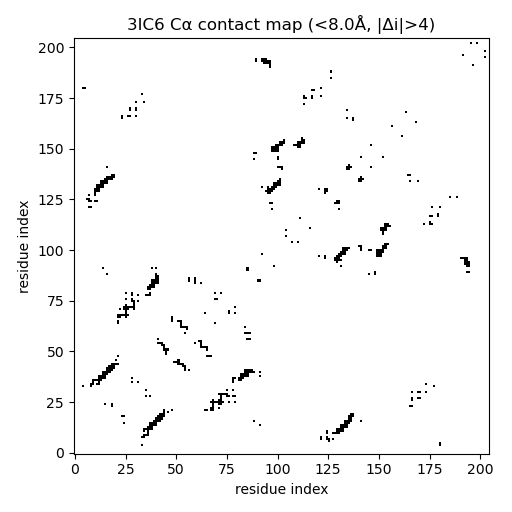9.74 219 SER A O 1
ATOM 1596 N N . VAL A 1 223 ? 75.676 42.721 -4.535 1.00 40.41 220 VAL A N 1
ATOM 1597 C CA . VAL A 1 223 ? 77.033 42.262 -4.252 1.00 40.84 220 VAL A CA 1
ATOM 1598 C C . VAL A 1 223 ? 77.909 43.442 -3.798 1.00 41.37 220 VAL A C 1
ATOM 1599 O O . VAL A 1 223 ? 77.560 44.178 -2.860 1.00 41.65 220 VAL A O 1
#

Radius of gyration: 17.11 Å; Cα contacts (8 Å, |Δi|>4): 342; chains: 1; bounding box: 53×44×46 Å

Solvent-accessible surface area: 11886 Å² total

InterPro domains:
  IPR001537 tRNA/rRNA methyltransferase, SpoU type [PF00588] (78-185)
  IPR004384 RNA methyltransferase TrmJ/LasT [PIRSF004808] (13-270)
  IPR004384 RNA methyltransferase TrmJ/LasT [PTHR42786] (6-270)
  IPR029026 tRNA (guanine-N1-)-methyltransferase, N-terminal [G3DSA:3.40.1280.10] (10-207)
  IPR029028 Alpha/beta knot methyltransferases [SSF75217] (14-196)

CATH classification: 3.40.1280.10

Secondary structure (DSSP, 8-state):
--PPPPGGGGGEEEEEES---HHHHHHHHH-------EEEES--------SPPPP-TT-GGG----HHHHHHHGGGHHHHHT-EEES-HHHHHTTEEEEEEP--S---PPP--HHHHHHHHHHHHHTT-EEEEEE-BTTTB--HHHHHT-SB------TT-----HHHHHHHHHHHHHHTTT--------PPPHHHHH-------

Nearest PDB structures (foldseek):
  3ic6-assembly1_A-2  TM=1.002E+00  e=1.608E-37  Neisseria gonorrhoeae FA 1090
  5gmc-assembly1_A  TM=8.910E-01  e=8.978E-16  Pseudomonas aeruginosa
  3onp-assembly1_A-2  TM=9.053E-01  e=3.617E-14  Cereibacter sphaeroides 2.4.1
  5gra-assembly1_A  TM=8.477E-01  e=5.288E-13  Zymomonas mobilis subsp. mobilis ZM4 = ATCC 31821
  5gra-assembly1_B  TM=8.539E-01  e=2.083E-12  Zymomonas mobilis subsp. mobilis ZM4 = ATCC 31821

Foldseek 3Di:
DDDDQDPLLAQEEEEEEQEAELLLLLLLLQLVCVHQEYEYELYDYVDCVNDADHQDQVCNVPDDRDVNSCVSNVVSSVSVVNYHYHHDVCVVQVQAQAEEFEDDPPDDDDADALLPCLVVVSVCSVQVGHYYYYWYYQVPTDDPVSRVLGDHYYHDDDPVDDDATSSRVSSVNSCSNVVCSPDDDDDDDDGDTSNRVVVVVPDDD